Protein AF-A0A1B9GIN7-F1 (afdb_monomer)

Sequence (255 aa):
MEFCGARDEEAGLLANLDDEISASEPLEVDDDLITNAGSFPQPSELVPIIAGFVRVTRIFKILSRTIQLLRRVKTTAAATSVRTVEPRSLALDLDPTSFSSYVSTTLGQLDTELVGLPSPLRVMNTEVDEDTSQPVQHAFETCKANILVTQALARYELYQFASTTGNDDYILDDLTQSVLSRLDMTSGDYLTANGSSMRHKVVFIAAFLLGRESGTDPDVVCREALSIVSSQDVHPTPTSFAKRGLADMRDIELG

Secondary structure (DSSP, 8-state):
-----SHHHHHHHHHTT--S--PPPPPS--GGGEETTEEPPPPTT---THHHHHHHHHHHHHHHHHHHHHHHHHHHHHHHHTS-S-TTS-S-SS-HHHHHHHHHHHHHHHHHHHHT--GGG-SS-----TT---HHHHHHHHHHHHHHHHHHHHHHHHHHHHHHTT-TT-PPPHHHHTHHHHHHTS-HHHHHHTHHHHHHHHHHHHHHHHHHHHTS-HHHHHHHHHHHHHHH--PPPS-STTSSSSSS-S-----

Solvent-accessible surface area (backbone atoms only — not comparable to full-atom values): 15609 Å² total; per-residue (Å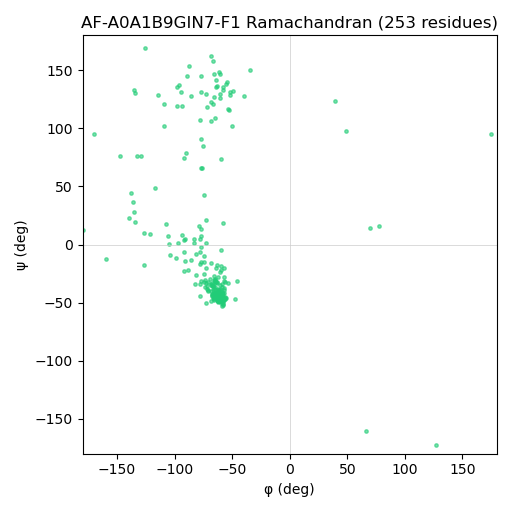²): 137,82,92,85,67,68,69,68,57,52,55,45,66,66,55,68,62,67,84,50,85,83,67,76,77,77,72,68,45,46,71,92,44,52,50,101,91,47,73,52,85,59,56,94,92,58,82,38,74,54,43,42,54,51,52,37,52,53,44,48,50,55,30,49,54,41,48,52,50,38,50,50,54,55,49,54,51,58,66,45,69,80,46,100,61,72,88,82,79,64,66,62,95,60,54,72,66,56,54,55,48,49,53,53,50,54,49,52,51,58,50,48,61,59,73,67,42,55,80,82,49,46,81,88,76,69,81,76,67,90,81,69,86,45,72,68,59,50,52,34,53,34,32,28,53,49,38,53,53,48,49,33,50,31,52,51,45,45,42,52,38,32,49,76,72,70,42,72,84,67,74,86,50,70,68,53,74,42,42,64,68,57,48,70,74,44,60,66,68,42,52,56,74,54,42,70,65,45,53,55,54,52,49,41,52,52,23,34,53,51,10,60,76,70,74,43,63,31,73,57,38,28,52,52,53,50,50,56,55,59,64,66,70,64,71,79,74,97,75,70,85,88,78,77,83,85,85,84,85,87,86,81,78,92,132

Structure (mmCIF, N/CA/C/O backbone):
data_AF-A0A1B9GIN7-F1
#
_entry.id   AF-A0A1B9GIN7-F1
#
loop_
_atom_site.group_PDB
_atom_site.id
_atom_site.type_symbol
_atom_site.label_atom_id
_atom_site.label_alt_id
_atom_site.label_comp_id
_atom_site.label_asym_id
_atom_site.label_entity_id
_atom_site.label_seq_id
_atom_site.pdbx_PDB_ins_code
_atom_site.Cartn_x
_atom_site.Cartn_y
_atom_site.Cartn_z
_atom_site.occupancy
_atom_site.B_iso_or_equiv
_atom_site.auth_seq_id
_atom_site.auth_comp_id
_atom_site.auth_asym_id
_atom_site.auth_atom_id
_atom_site.pdbx_PDB_model_num
ATOM 1 N N . MET A 1 1 ? -46.895 13.257 0.863 1.00 38.03 1 MET A N 1
ATOM 2 C CA . MET A 1 1 ? -45.640 14.006 1.072 1.00 38.03 1 MET A CA 1
ATOM 3 C C . MET A 1 1 ? -44.565 12.969 1.290 1.00 38.03 1 MET A C 1
ATOM 5 O O . MET A 1 1 ? -44.538 12.347 2.342 1.00 38.03 1 MET A O 1
ATOM 9 N N . GLU A 1 2 ? -43.819 12.684 0.228 1.00 34.50 2 GLU A N 1
ATOM 10 C CA . GLU A 1 2 ? -42.747 11.691 0.197 1.00 34.50 2 GLU A CA 1
ATOM 11 C C . GLU A 1 2 ? -41.493 12.256 0.872 1.00 34.50 2 GLU A C 1
ATOM 13 O O . GLU A 1 2 ? -41.068 13.371 0.575 1.00 34.50 2 GLU A O 1
ATOM 18 N N . PHE A 1 3 ? -40.911 11.478 1.784 1.00 39.50 3 PHE A N 1
ATOM 19 C CA . PHE A 1 3 ? -39.572 11.701 2.323 1.00 39.50 3 PHE A CA 1
ATOM 20 C C . PHE A 1 3 ? -38.552 11.238 1.273 1.00 39.50 3 PHE A C 1
ATOM 22 O O . PHE A 1 3 ? -38.181 10.070 1.229 1.00 39.50 3 PHE A O 1
ATOM 29 N N . CYS A 1 4 ? -38.134 12.154 0.401 1.00 38.16 4 CYS A N 1
ATOM 30 C CA . CYS A 1 4 ? -37.150 11.926 -0.662 1.00 38.16 4 CYS A CA 1
ATOM 31 C C . CYS A 1 4 ? -35.897 12.797 -0.439 1.00 38.16 4 CYS A C 1
ATOM 33 O O . CYS A 1 4 ? -35.495 13.531 -1.331 1.00 38.16 4 CYS A O 1
ATOM 35 N N . GLY A 1 5 ? -35.345 12.797 0.783 1.00 36.53 5 GLY A N 1
ATOM 36 C CA . GLY A 1 5 ? -34.255 13.715 1.165 1.00 36.53 5 GLY A CA 1
ATOM 37 C C . GLY A 1 5 ? -32.990 13.081 1.754 1.00 36.53 5 GLY A C 1
ATOM 38 O O . GLY A 1 5 ? -31.960 13.734 1.755 1.00 36.53 5 GLY A O 1
ATOM 39 N N . ALA A 1 6 ? -33.030 11.831 2.235 1.00 41.59 6 ALA A N 1
ATOM 40 C CA . ALA A 1 6 ? -31.889 11.238 2.951 1.00 41.59 6 ALA A CA 1
ATOM 41 C C . ALA A 1 6 ? -30.902 10.464 2.051 1.00 41.59 6 ALA A C 1
ATOM 43 O O . ALA A 1 6 ? -29.736 10.324 2.395 1.00 41.59 6 ALA A O 1
ATOM 44 N N . ARG A 1 7 ? -31.338 9.996 0.872 1.00 40.22 7 ARG A N 1
ATOM 45 C CA . ARG A 1 7 ? -30.482 9.218 -0.048 1.00 40.22 7 ARG A CA 1
ATOM 46 C C . ARG A 1 7 ? -29.447 10.060 -0.801 1.00 40.22 7 ARG A C 1
ATOM 48 O O . ARG A 1 7 ? -28.410 9.533 -1.192 1.00 40.22 7 ARG A O 1
ATOM 55 N N . ASP A 1 8 ? -29.708 11.353 -0.981 1.00 39.47 8 ASP A N 1
ATOM 56 C CA . ASP A 1 8 ? -28.820 12.232 -1.750 1.00 39.47 8 ASP A CA 1
ATOM 57 C C . ASP A 1 8 ? -27.615 12.725 -0.922 1.00 39.47 8 ASP A C 1
ATOM 59 O O . ASP A 1 8 ? -26.546 12.968 -1.481 1.00 39.47 8 ASP A O 1
ATOM 63 N N . GLU A 1 9 ? -27.728 12.799 0.412 1.00 45.62 9 GLU A N 1
ATOM 64 C CA . GLU A 1 9 ? -26.585 13.109 1.292 1.00 45.62 9 GLU A CA 1
ATOM 65 C C . GLU A 1 9 ? -25.645 11.902 1.488 1.00 45.62 9 GLU A C 1
ATOM 67 O O . GLU A 1 9 ? -24.428 12.075 1.590 1.00 45.62 9 GLU A O 1
ATOM 72 N N . GLU A 1 10 ? -26.186 10.679 1.464 1.00 47.66 10 GLU A N 1
ATOM 73 C CA . GLU A 1 10 ? -25.452 9.414 1.625 1.00 47.66 10 GLU A CA 1
ATOM 74 C C . GLU A 1 10 ? -24.490 9.149 0.452 1.00 47.66 10 GLU A C 1
ATOM 76 O O . GLU A 1 10 ? -23.303 8.870 0.653 1.00 47.66 10 GLU A O 1
ATOM 81 N N . ALA A 1 11 ? -24.966 9.348 -0.783 1.00 46.91 11 ALA A N 1
ATOM 82 C CA . ALA A 1 11 ? -24.125 9.321 -1.979 1.00 46.91 11 ALA A CA 1
ATOM 83 C C . ALA A 1 11 ? -23.077 10.447 -1.960 1.00 46.91 11 ALA A C 1
ATOM 85 O O . ALA A 1 11 ? -21.950 10.245 -2.406 1.00 46.91 11 ALA A O 1
ATOM 86 N N . GLY A 1 12 ? -23.408 11.607 -1.384 1.00 46.62 12 GLY A N 1
ATOM 87 C CA . GLY A 1 12 ? -22.501 12.748 -1.253 1.00 46.62 12 GLY A CA 1
ATOM 88 C C . GLY A 1 12 ? -21.285 12.484 -0.357 1.00 46.62 12 GLY A C 1
ATOM 89 O O . GLY A 1 12 ? -20.206 13.017 -0.611 1.00 46.62 12 GLY A O 1
ATOM 90 N N . LEU A 1 13 ? -21.403 11.647 0.677 1.00 51.31 13 LEU A N 1
ATOM 91 C CA . LEU A 1 13 ? -20.314 11.388 1.633 1.00 51.31 13 LEU A CA 1
ATOM 92 C C . LEU A 1 13 ? -19.190 10.517 1.052 1.00 51.31 13 LEU A C 1
ATOM 94 O O . LEU A 1 13 ? -18.014 10.773 1.339 1.00 51.31 13 LEU A O 1
ATOM 98 N N . LEU A 1 14 ? -19.548 9.538 0.213 1.00 52.44 14 LEU A N 1
ATOM 99 C CA . LEU A 1 14 ? -18.605 8.740 -0.578 1.00 52.44 14 LEU A CA 1
ATOM 100 C C . LEU A 1 14 ? -18.186 9.457 -1.874 1.00 52.44 14 LEU A C 1
ATOM 102 O O . LEU A 1 14 ? -17.024 9.353 -2.254 1.00 52.44 14 LEU A O 1
ATOM 106 N N . ALA A 1 15 ? -19.072 10.239 -2.505 1.00 49.66 15 ALA A N 1
ATOM 107 C CA . ALA A 1 15 ? -18.751 11.009 -3.714 1.00 49.66 15 ALA A CA 1
ATOM 108 C C . ALA A 1 15 ? -17.773 12.170 -3.454 1.00 49.66 15 ALA A C 1
ATOM 110 O O . ALA A 1 15 ? -16.953 12.486 -4.307 1.00 49.66 15 ALA A O 1
ATOM 111 N N . ASN A 1 16 ? -17.774 12.766 -2.256 1.00 47.66 16 ASN A N 1
ATOM 112 C CA . ASN A 1 16 ? -16.826 13.824 -1.867 1.00 47.66 16 ASN A CA 1
ATOM 113 C C . ASN A 1 16 ? -15.410 13.306 -1.513 1.00 47.66 16 ASN A C 1
ATOM 115 O O . ASN A 1 16 ? -14.627 14.022 -0.883 1.00 47.66 16 ASN A O 1
ATOM 119 N N . LEU A 1 17 ? -15.077 12.051 -1.831 1.00 54.47 17 LEU A N 1
ATOM 120 C CA . LEU A 1 17 ? -13.692 11.556 -1.834 1.00 54.47 17 LEU A CA 1
ATOM 121 C C . LEU A 1 17 ? -13.023 11.718 -3.207 1.00 54.47 17 LEU A C 1
ATOM 123 O O . LEU A 1 17 ? -11.801 11.621 -3.282 1.00 54.47 17 LEU A O 1
ATOM 127 N N . ASP A 1 18 ? -13.802 11.985 -4.262 1.00 49.19 18 ASP A N 1
ATOM 128 C CA . ASP A 1 18 ? -13.314 12.095 -5.643 1.00 49.19 18 ASP A CA 1
ATOM 129 C C . ASP A 1 18 ? -12.741 13.479 -6.001 1.00 49.19 18 ASP A C 1
ATOM 131 O O . ASP A 1 18 ? -12.211 13.645 -7.095 1.00 49.19 18 ASP A O 1
ATOM 135 N N . ASP A 1 19 ? -12.699 14.437 -5.063 1.00 49.69 19 ASP A N 1
ATOM 136 C CA . ASP A 1 19 ? -11.865 15.657 -5.175 1.00 49.69 19 ASP A CA 1
ATOM 137 C C . ASP A 1 19 ? -10.355 15.355 -4.982 1.00 49.69 19 ASP A C 1
ATOM 139 O O . ASP A 1 19 ? -9.533 16.212 -4.640 1.00 49.69 19 ASP A O 1
ATOM 143 N N . GLU A 1 20 ? -9.976 14.093 -5.185 1.00 56.00 20 GLU A N 1
ATOM 144 C CA . GLU A 1 20 ? -8.612 13.601 -5.194 1.00 56.00 20 GLU A CA 1
ATOM 145 C C . GLU A 1 20 ? -7.855 14.240 -6.365 1.00 56.00 20 GLU A C 1
ATOM 147 O O . GLU A 1 20 ? -8.392 14.432 -7.455 1.00 56.00 20 GLU A O 1
ATOM 152 N N . ILE A 1 21 ? -6.585 14.584 -6.144 1.00 51.62 21 ILE A N 1
ATOM 153 C CA . ILE A 1 21 ? -5.685 15.115 -7.171 1.00 51.62 21 ILE A CA 1
ATOM 154 C C . ILE A 1 21 ? -5.748 14.179 -8.388 1.00 51.62 21 ILE A C 1
ATOM 156 O O . ILE A 1 21 ? -5.139 13.110 -8.389 1.00 51.62 21 ILE A O 1
ATOM 160 N N . SER A 1 22 ? -6.486 14.589 -9.426 1.00 58.19 22 SER A N 1
ATOM 161 C CA . SER A 1 22 ? -6.689 13.856 -10.683 1.00 58.19 22 SER A CA 1
ATOM 162 C C . SER A 1 22 ? -5.434 13.919 -11.564 1.00 58.19 22 SER A C 1
ATOM 164 O O . SER A 1 22 ? -5.497 14.157 -12.773 1.00 58.19 22 SER A O 1
ATOM 166 N N . ALA A 1 23 ? -4.261 13.747 -10.957 1.00 67.25 23 ALA A N 1
ATOM 167 C CA . ALA A 1 23 ? -3.045 13.515 -11.702 1.00 67.25 23 ALA A CA 1
ATOM 168 C C . ALA A 1 23 ? -3.163 12.134 -12.348 1.00 67.25 23 ALA A C 1
ATOM 170 O O . ALA A 1 23 ? -3.366 11.122 -11.667 1.00 67.25 23 ALA A O 1
ATOM 171 N N . SER A 1 24 ? -3.048 12.107 -13.675 1.00 78.88 24 SER A N 1
ATOM 172 C CA . SER A 1 24 ? -2.886 10.861 -14.409 1.00 78.88 24 SER A CA 1
ATOM 173 C C . SER A 1 24 ? -1.696 10.099 -13.839 1.00 78.88 24 SER A C 1
ATOM 175 O O . SER A 1 24 ? -0.663 10.692 -13.518 1.00 78.88 24 SER A O 1
ATOM 177 N N . GLU A 1 25 ? -1.839 8.786 -13.724 1.00 83.94 25 GLU A N 1
ATOM 178 C CA . GLU A 1 25 ? -0.723 7.934 -13.329 1.00 83.94 25 GLU A CA 1
ATOM 179 C C . GLU A 1 25 ? 0.412 8.053 -14.349 1.00 83.94 25 GLU A C 1
ATOM 181 O O . GLU A 1 25 ? 0.144 8.271 -15.537 1.00 83.94 25 GLU A O 1
ATOM 186 N N . PRO A 1 26 ? 1.677 7.949 -13.905 1.00 84.69 26 PRO A N 1
ATOM 187 C CA . PRO A 1 26 ? 2.784 7.958 -14.839 1.00 84.69 26 PRO A CA 1
ATOM 188 C C . PRO A 1 26 ? 2.663 6.763 -15.786 1.00 84.69 26 PRO A C 1
ATOM 190 O O . PRO A 1 26 ? 2.140 5.706 -15.426 1.00 84.69 26 PRO A O 1
ATOM 193 N N . LEU A 1 27 ? 3.140 6.952 -17.015 1.00 86.69 27 LEU A N 1
ATOM 194 C CA . LEU A 1 27 ? 3.181 5.878 -17.996 1.00 86.69 27 LEU A CA 1
ATOM 195 C C . LEU A 1 27 ? 4.120 4.774 -17.500 1.00 86.69 27 LEU A C 1
ATOM 197 O O . LEU A 1 27 ? 5.217 5.056 -17.023 1.00 86.69 27 LEU A O 1
ATOM 201 N N . GLU A 1 28 ? 3.694 3.519 -17.643 1.00 89.75 28 GLU A N 1
ATOM 202 C CA . GLU A 1 28 ? 4.537 2.346 -17.394 1.00 89.75 28 GLU A CA 1
ATOM 203 C C . GLU A 1 28 ? 5.514 2.157 -18.570 1.00 89.75 28 GLU A C 1
ATOM 205 O O . GLU A 1 28 ? 5.390 1.218 -19.352 1.00 89.75 28 GLU A O 1
ATOM 210 N N . VAL A 1 29 ? 6.434 3.110 -18.741 1.00 87.75 29 VAL A N 1
ATOM 211 C CA . VAL A 1 29 ? 7.445 3.151 -19.806 1.00 87.75 29 VAL A CA 1
ATOM 212 C C . VAL A 1 29 ? 8.785 3.539 -19.184 1.00 87.75 29 VAL A C 1
ATOM 214 O O . VAL A 1 29 ? 8.834 4.480 -18.393 1.00 87.75 29 VAL A O 1
ATOM 217 N N . ASP A 1 30 ? 9.851 2.815 -19.522 1.00 86.19 30 ASP A N 1
ATOM 218 C CA . ASP A 1 30 ? 11.207 3.131 -19.061 1.00 86.19 30 ASP A CA 1
ATOM 219 C C . ASP A 1 30 ? 11.708 4.462 -19.640 1.00 86.19 30 ASP A C 1
ATOM 221 O O . ASP A 1 30 ? 11.415 4.807 -20.787 1.00 86.19 30 ASP A O 1
ATOM 225 N N . ASP A 1 31 ? 12.522 5.185 -18.866 1.00 86.38 31 ASP A N 1
ATOM 226 C CA . ASP A 1 31 ? 13.034 6.511 -19.241 1.00 86.38 31 ASP A CA 1
ATOM 227 C C . ASP A 1 31 ? 13.808 6.498 -20.571 1.00 86.38 31 ASP A C 1
ATOM 229 O O . ASP A 1 31 ? 13.731 7.456 -21.339 1.00 86.38 31 ASP A O 1
ATOM 233 N N . ASP A 1 32 ? 14.481 5.391 -20.901 1.00 86.44 32 ASP A N 1
ATOM 234 C CA . ASP A 1 32 ? 15.215 5.215 -22.164 1.00 86.44 32 ASP A CA 1
ATOM 235 C C . ASP A 1 32 ? 14.303 5.231 -23.407 1.00 86.44 32 ASP A C 1
ATOM 237 O O . ASP A 1 32 ? 14.758 5.470 -24.528 1.00 86.44 32 ASP A O 1
ATOM 241 N N . LEU A 1 33 ? 13.003 4.987 -23.223 1.00 87.31 33 LEU A N 1
ATOM 242 C CA . LEU A 1 33 ? 11.979 5.040 -24.269 1.00 87.31 33 LEU A CA 1
ATOM 243 C C . LEU A 1 33 ? 11.229 6.379 -24.284 1.00 87.31 33 LEU A C 1
ATOM 245 O O . LEU A 1 33 ? 10.335 6.581 -25.114 1.00 87.31 33 LEU A O 1
ATOM 249 N N . ILE A 1 34 ? 11.594 7.305 -23.396 1.00 89.62 34 ILE A N 1
ATOM 250 C CA . ILE A 1 34 ? 11.064 8.663 -23.340 1.00 89.62 34 ILE A CA 1
ATOM 251 C C . ILE A 1 34 ? 12.046 9.591 -24.054 1.00 89.62 34 ILE A C 1
ATOM 253 O O . ILE A 1 34 ? 13.201 9.753 -23.673 1.00 89.62 34 ILE A O 1
ATOM 257 N N . THR A 1 35 ? 11.575 10.239 -25.116 1.00 89.00 35 THR A N 1
ATOM 258 C CA . THR A 1 35 ? 12.391 11.147 -25.930 1.00 89.00 35 THR A CA 1
ATOM 259 C C . THR A 1 35 ? 11.740 12.521 -26.045 1.00 89.00 35 THR A C 1
ATOM 261 O O . THR A 1 35 ? 10.556 12.697 -25.761 1.00 89.00 35 THR A O 1
ATOM 264 N N . ASN A 1 36 ? 12.483 13.501 -26.567 1.00 89.31 36 ASN A N 1
ATOM 265 C CA . ASN A 1 36 ? 11.940 14.832 -26.871 1.00 89.31 36 ASN A CA 1
ATOM 266 C C . ASN A 1 36 ? 10.775 14.805 -27.884 1.00 89.31 36 ASN A C 1
ATOM 268 O O . ASN A 1 36 ? 10.039 15.782 -27.988 1.00 89.31 36 ASN A O 1
ATOM 272 N N . ALA A 1 37 ? 10.619 13.716 -28.647 1.00 88.62 37 ALA A N 1
ATOM 273 C CA . ALA A 1 37 ? 9.537 13.534 -29.613 1.00 88.62 37 ALA A CA 1
ATOM 274 C C . ALA A 1 37 ? 8.297 12.833 -29.021 1.00 88.62 37 ALA A C 1
ATOM 276 O O . ALA A 1 37 ? 7.280 12.730 -29.705 1.00 88.62 37 ALA A O 1
ATOM 277 N N . GLY A 1 38 ? 8.369 12.359 -27.773 1.00 88.19 38 GLY A N 1
ATOM 278 C CA . GLY A 1 38 ? 7.320 11.591 -27.101 1.00 88.19 38 GLY A CA 1
ATOM 279 C C . GLY A 1 38 ? 7.834 10.269 -26.524 1.00 88.19 38 GLY A C 1
ATOM 280 O O . GLY A 1 38 ? 9.040 10.007 -26.513 1.00 88.19 38 GLY A O 1
ATOM 281 N N . SER A 1 39 ? 6.905 9.441 -26.042 1.00 89.19 39 SER A N 1
ATOM 282 C CA . SER A 1 39 ? 7.186 8.101 -25.523 1.00 89.19 39 SER A CA 1
ATOM 283 C C . SER A 1 39 ? 6.950 7.023 -26.580 1.00 89.19 39 SER A C 1
ATOM 285 O O . SER A 1 39 ? 5.954 7.038 -27.309 1.00 89.19 39 SER A O 1
ATOM 287 N N . PHE A 1 40 ? 7.870 6.065 -26.649 1.00 90.19 40 PHE A N 1
ATOM 288 C CA . PHE A 1 40 ? 7.693 4.833 -27.411 1.00 90.19 40 PHE A CA 1
ATOM 289 C C . PHE A 1 40 ? 6.997 3.768 -26.548 1.00 90.19 40 PHE A C 1
ATOM 291 O O . PHE A 1 40 ? 7.086 3.820 -25.320 1.00 90.19 40 PHE A O 1
ATOM 298 N N . PRO A 1 41 ? 6.277 2.806 -27.154 1.00 88.25 41 PRO A N 1
ATOM 299 C CA . PRO A 1 41 ? 5.647 1.737 -26.392 1.00 88.25 41 PRO A CA 1
ATOM 300 C C . PRO A 1 41 ? 6.702 0.864 -25.704 1.00 88.25 41 PRO A C 1
ATOM 302 O O . PRO A 1 41 ? 7.685 0.463 -26.331 1.00 88.25 41 PRO A O 1
ATOM 305 N N . GLN A 1 42 ? 6.460 0.530 -24.435 1.00 90.81 42 GLN A N 1
ATOM 306 C CA . GLN A 1 42 ? 7.263 -0.448 -23.705 1.00 90.81 42 GLN A CA 1
ATOM 307 C C . GLN A 1 42 ? 7.181 -1.816 -24.414 1.00 90.81 42 GLN A C 1
ATOM 309 O O . GLN A 1 42 ? 6.073 -2.283 -24.704 1.00 90.81 42 GLN A O 1
ATOM 314 N N . PRO A 1 43 ? 8.313 -2.486 -24.699 1.00 90.44 43 PRO A N 1
ATOM 315 C CA . PRO A 1 43 ? 8.309 -3.847 -25.224 1.00 90.44 43 PRO A CA 1
ATOM 316 C C . PRO A 1 43 ? 7.570 -4.803 -24.283 1.00 90.44 43 PRO A C 1
ATOM 318 O O . PRO A 1 43 ? 7.818 -4.803 -23.082 1.00 90.44 43 PRO A O 1
ATOM 321 N N . SER A 1 44 ? 6.710 -5.672 -24.820 1.00 86.44 44 SER A N 1
ATOM 322 C CA . SER A 1 44 ? 5.889 -6.594 -24.015 1.00 86.44 44 SER A CA 1
ATOM 323 C C . SER A 1 44 ? 6.692 -7.612 -23.198 1.00 86.44 44 SER A C 1
ATOM 325 O O . SER A 1 44 ? 6.156 -8.230 -22.283 1.00 86.44 44 SER A O 1
ATOM 327 N N . GLU A 1 45 ? 7.961 -7.816 -23.550 1.00 87.06 45 GLU A N 1
ATOM 328 C CA . GLU A 1 45 ? 8.879 -8.732 -22.868 1.00 87.06 45 GLU A CA 1
ATOM 329 C C . GLU A 1 45 ? 9.576 -8.086 -21.661 1.00 87.06 45 GLU A C 1
ATOM 331 O O . GLU A 1 45 ? 10.164 -8.794 -20.845 1.00 87.06 45 GLU A O 1
ATOM 336 N N . LEU A 1 46 ? 9.506 -6.756 -21.529 1.00 87.31 46 LEU A N 1
ATOM 337 C CA . LEU A 1 46 ? 10.219 -6.000 -20.505 1.00 87.31 46 LEU A CA 1
ATOM 338 C C . LEU A 1 46 ? 9.247 -5.342 -19.536 1.00 87.31 46 LEU A C 1
ATOM 340 O O . LEU A 1 46 ? 8.336 -4.614 -19.924 1.00 87.31 46 LEU A O 1
ATOM 344 N N . VAL A 1 47 ? 9.490 -5.566 -18.250 1.00 90.12 47 VAL A N 1
ATOM 345 C CA . VAL A 1 47 ? 8.748 -4.913 -17.174 1.00 90.12 47 VAL A CA 1
ATOM 346 C C . VAL A 1 47 ? 9.525 -3.668 -16.772 1.00 90.12 47 VAL A C 1
ATOM 348 O O . VAL A 1 47 ? 10.663 -3.814 -16.328 1.00 90.12 47 VAL A O 1
ATOM 351 N N . PRO A 1 48 ? 8.945 -2.469 -16.898 1.00 91.25 48 PRO A N 1
ATOM 352 C CA . PRO A 1 48 ? 9.649 -1.256 -16.537 1.00 91.25 48 PRO A CA 1
ATOM 353 C C . PRO A 1 48 ? 9.669 -1.100 -15.014 1.00 91.25 48 PRO A C 1
ATOM 355 O O . PRO A 1 48 ? 8.695 -1.438 -14.330 1.00 91.25 48 PRO A O 1
ATOM 358 N N . ILE A 1 49 ? 10.753 -0.564 -14.451 1.00 87.31 49 ILE A N 1
ATOM 359 C CA . ILE A 1 49 ? 10.887 -0.406 -12.984 1.00 87.31 49 ILE A CA 1
ATOM 360 C C . ILE A 1 49 ? 9.774 0.504 -12.437 1.00 87.31 49 ILE A C 1
ATOM 362 O O . ILE A 1 49 ? 9.230 0.254 -11.356 1.00 87.31 49 ILE A O 1
ATOM 366 N N . ILE A 1 50 ? 9.364 1.512 -13.217 1.00 90.12 50 ILE A N 1
ATOM 367 C CA . ILE A 1 50 ? 8.276 2.434 -12.862 1.00 90.12 50 ILE A CA 1
ATOM 368 C C . ILE A 1 50 ? 6.936 1.710 -12.637 1.00 90.12 50 ILE A C 1
ATOM 370 O O . ILE A 1 50 ? 6.099 2.216 -11.891 1.00 90.12 50 ILE A O 1
ATOM 374 N N . ALA A 1 51 ? 6.740 0.498 -13.176 1.00 91.31 51 ALA A N 1
ATOM 375 C CA . ALA A 1 51 ? 5.552 -0.307 -12.885 1.00 91.31 51 ALA A CA 1
ATOM 376 C C . ALA A 1 51 ? 5.416 -0.591 -11.381 1.00 91.31 51 ALA A C 1
ATOM 378 O O . ALA A 1 51 ? 4.311 -0.559 -10.838 1.00 91.31 51 ALA A O 1
ATOM 379 N N . GLY A 1 52 ? 6.534 -0.796 -10.674 1.00 91.00 52 GLY A N 1
ATOM 380 C CA . GLY A 1 52 ? 6.533 -0.963 -9.221 1.00 91.00 52 GLY A CA 1
ATOM 381 C C . GLY A 1 52 ? 6.036 0.290 -8.503 1.00 91.00 52 GLY A C 1
ATOM 382 O O . GLY A 1 52 ? 5.196 0.199 -7.609 1.00 91.00 52 GLY A O 1
ATOM 383 N N . PHE A 1 53 ? 6.489 1.466 -8.941 1.00 89.62 53 PHE A N 1
ATOM 384 C CA . PHE A 1 53 ? 6.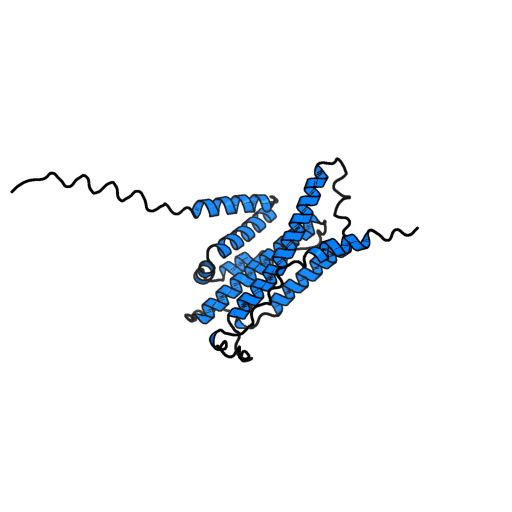024 2.747 -8.412 1.00 89.62 53 PHE A CA 1
ATOM 385 C C . PHE A 1 53 ? 4.527 2.960 -8.663 1.00 89.62 53 PHE A C 1
ATOM 387 O O . PHE A 1 53 ? 3.797 3.253 -7.718 1.00 89.62 53 PHE A O 1
ATOM 394 N N . VAL A 1 54 ? 4.051 2.735 -9.895 1.00 91.19 54 VAL A N 1
ATOM 395 C CA . VAL A 1 54 ? 2.628 2.868 -10.261 1.00 91.19 54 VAL A CA 1
ATOM 396 C C . VAL A 1 54 ? 1.747 1.997 -9.368 1.00 91.19 54 VAL A C 1
ATOM 398 O O . VAL A 1 54 ? 0.753 2.481 -8.823 1.00 91.19 54 VAL A O 1
ATOM 401 N N . ARG A 1 55 ? 2.132 0.732 -9.149 1.00 92.75 55 ARG A N 1
ATOM 402 C CA . ARG A 1 55 ? 1.396 -0.183 -8.258 1.00 92.75 55 ARG A CA 1
ATOM 403 C C . ARG A 1 55 ? 1.352 0.350 -6.827 1.00 92.75 55 ARG A C 1
ATOM 405 O O . ARG A 1 55 ? 0.275 0.438 -6.243 1.00 92.75 55 ARG A O 1
ATOM 412 N N . VAL A 1 56 ? 2.484 0.789 -6.271 1.00 91.00 56 VAL A N 1
ATOM 413 C CA . VAL A 1 56 ? 2.519 1.395 -4.925 1.00 91.00 56 VAL A CA 1
ATOM 414 C C . VAL A 1 56 ? 1.624 2.632 -4.847 1.00 91.00 56 VAL A C 1
ATOM 416 O O . VAL A 1 56 ? 0.897 2.785 -3.868 1.00 91.00 56 VAL A O 1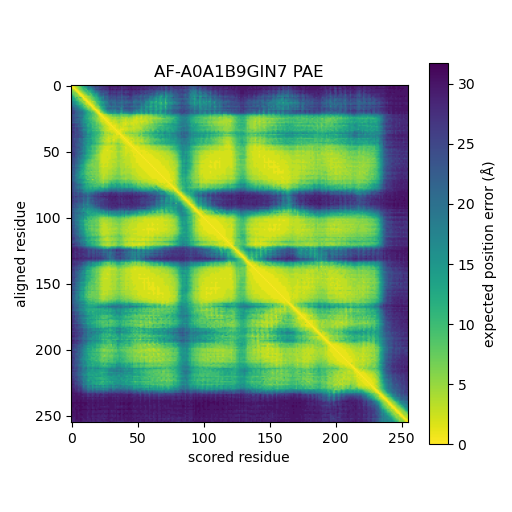
ATOM 419 N N . THR A 1 57 ? 1.624 3.495 -5.867 1.00 90.50 57 THR A N 1
ATOM 420 C CA . THR A 1 57 ? 0.761 4.684 -5.917 1.00 90.50 57 THR A CA 1
ATOM 421 C C . THR A 1 57 ? -0.721 4.315 -5.883 1.00 90.50 57 THR A C 1
ATOM 423 O O . THR A 1 57 ? -1.473 4.935 -5.132 1.00 90.50 57 THR A O 1
ATOM 426 N N . ARG A 1 58 ? -1.155 3.291 -6.628 1.00 92.00 58 ARG A N 1
ATOM 427 C CA . ARG A 1 58 ? -2.552 2.818 -6.602 1.00 92.00 58 ARG A CA 1
ATOM 428 C C . ARG A 1 58 ? -2.967 2.330 -5.225 1.00 92.00 58 ARG A C 1
ATOM 430 O O . ARG A 1 58 ? -3.991 2.759 -4.698 1.00 92.00 58 ARG A O 1
ATOM 437 N N . ILE A 1 59 ? -2.127 1.512 -4.601 1.00 92.88 59 ILE A N 1
ATOM 438 C CA . ILE A 1 59 ? -2.369 1.017 -3.241 1.00 92.88 59 ILE A CA 1
ATOM 439 C C . ILE A 1 59 ? -2.407 2.189 -2.252 1.00 92.88 59 ILE A C 1
ATOM 441 O O . ILE A 1 59 ? -3.239 2.218 -1.348 1.00 92.88 59 ILE A O 1
ATOM 445 N N . PHE A 1 60 ? -1.553 3.197 -2.441 1.00 90.44 60 PHE A N 1
ATOM 446 C CA . PHE A 1 60 ? -1.534 4.386 -1.596 1.00 90.44 60 PHE A CA 1
ATOM 447 C C . PHE A 1 60 ? -2.800 5.242 -1.733 1.00 90.44 60 PHE A C 1
ATOM 449 O O . PHE A 1 60 ? -3.264 5.787 -0.730 1.00 90.44 60 PHE A O 1
ATOM 456 N N . LYS A 1 61 ? -3.396 5.341 -2.929 1.00 89.56 61 LYS A N 1
ATOM 457 C CA . LYS A 1 61 ? -4.712 5.983 -3.121 1.00 89.56 61 LYS A CA 1
ATOM 458 C C . LYS A 1 61 ? -5.789 5.248 -2.320 1.00 89.56 61 LYS A C 1
ATOM 460 O O . LYS A 1 61 ? -6.522 5.869 -1.553 1.00 89.56 61 LYS A O 1
ATOM 465 N N . ILE A 1 62 ? -5.817 3.916 -2.409 1.00 91.56 62 ILE A N 1
ATOM 466 C CA . ILE A 1 62 ? -6.750 3.072 -1.645 1.00 91.56 62 ILE A CA 1
ATOM 467 C C . ILE A 1 62 ? -6.571 3.275 -0.129 1.00 91.56 62 ILE A C 1
ATOM 469 O O . ILE A 1 62 ? -7.538 3.527 0.597 1.00 91.56 62 ILE A O 1
ATOM 473 N N . LEU A 1 63 ? -5.325 3.228 0.349 1.00 91.69 63 LEU A N 1
ATOM 474 C CA . LEU A 1 63 ? -4.966 3.501 1.743 1.00 91.69 63 LEU A CA 1
ATOM 475 C C . LEU A 1 63 ? -5.432 4.897 2.180 1.00 91.69 63 LEU A C 1
ATOM 477 O O . LEU A 1 63 ? -6.049 5.042 3.231 1.00 91.69 63 LEU A O 1
ATOM 481 N N . SER A 1 64 ? -5.169 5.922 1.370 1.00 89.19 64 SER A N 1
ATOM 482 C CA . SER A 1 64 ? -5.504 7.314 1.686 1.00 89.19 64 SER A CA 1
ATOM 483 C C . SER A 1 64 ? -7.008 7.514 1.839 1.00 89.19 64 SER A C 1
ATOM 485 O O . SER A 1 64 ? -7.443 8.116 2.822 1.00 89.19 64 SER A O 1
ATOM 487 N N . ARG A 1 65 ? -7.807 6.963 0.919 1.00 88.12 65 ARG A N 1
ATOM 488 C CA . ARG A 1 65 ? -9.278 6.981 0.990 1.00 88.12 65 ARG A CA 1
ATOM 489 C C . ARG A 1 65 ? -9.780 6.288 2.258 1.00 88.12 65 ARG A C 1
ATOM 491 O O . ARG A 1 65 ? -10.601 6.846 2.984 1.00 88.12 65 ARG A O 1
ATOM 498 N N . THR A 1 66 ? -9.201 5.135 2.585 1.00 89.12 66 THR A N 1
ATOM 499 C CA . THR A 1 66 ? -9.549 4.364 3.788 1.00 89.12 66 THR A CA 1
ATOM 500 C C . THR A 1 66 ? -9.221 5.129 5.073 1.00 89.12 66 THR A C 1
ATOM 502 O O . THR A 1 66 ? -10.075 5.246 5.950 1.00 89.12 66 THR A O 1
ATOM 505 N N . ILE A 1 67 ? -8.038 5.747 5.165 1.00 88.31 67 ILE A N 1
ATOM 506 C CA . ILE A 1 67 ? -7.645 6.587 6.309 1.00 88.31 67 ILE A CA 1
ATOM 507 C C . ILE A 1 67 ? -8.576 7.794 6.452 1.00 88.31 67 ILE A C 1
ATOM 509 O O . ILE A 1 67 ? -8.971 8.147 7.564 1.00 88.31 67 ILE A O 1
ATOM 513 N N . GLN A 1 68 ? -8.917 8.465 5.349 1.00 85.75 68 GLN A N 1
ATOM 514 C CA . GLN A 1 68 ? -9.819 9.618 5.385 1.00 85.75 68 GLN A CA 1
ATOM 515 C C . GLN A 1 68 ? -11.196 9.224 5.920 1.00 85.75 68 GLN A C 1
ATOM 517 O O . GLN A 1 68 ? -11.728 9.909 6.796 1.00 85.75 68 GLN A O 1
ATOM 522 N N . LEU A 1 69 ? -11.740 8.102 5.449 1.00 84.00 69 LEU A N 1
ATOM 523 C CA . LEU A 1 69 ? -13.001 7.556 5.943 1.00 84.00 69 LEU A CA 1
ATOM 524 C C . LEU A 1 69 ? -12.918 7.180 7.420 1.00 84.00 69 LEU A C 1
ATOM 526 O O . LEU A 1 69 ? -13.749 7.637 8.203 1.00 84.00 69 LEU A O 1
ATOM 530 N N . LEU A 1 70 ? -11.884 6.444 7.831 1.00 85.19 70 LEU A N 1
ATOM 531 C CA . LEU A 1 70 ? -11.672 6.085 9.232 1.00 85.19 70 LEU A CA 1
ATOM 532 C C . LEU A 1 70 ? -11.613 7.321 10.135 1.00 85.19 70 LEU A C 1
ATOM 534 O O . LEU A 1 70 ? -12.266 7.364 11.177 1.00 85.19 70 LEU A O 1
ATOM 538 N N . ARG A 1 71 ? -10.877 8.361 9.728 1.00 84.31 71 ARG A N 1
ATOM 539 C CA . ARG A 1 71 ? -10.789 9.623 10.478 1.00 84.31 71 ARG A CA 1
ATOM 540 C C . ARG A 1 71 ? -12.137 10.323 10.583 1.00 84.31 71 ARG A C 1
ATOM 542 O O . ARG A 1 71 ? -12.455 10.830 11.658 1.00 84.31 71 ARG A O 1
ATOM 549 N N . ARG A 1 72 ? -12.931 10.351 9.508 1.00 81.38 72 ARG A N 1
ATOM 550 C CA . ARG A 1 72 ? -14.292 10.914 9.532 1.00 81.38 72 ARG A CA 1
ATOM 551 C C . ARG A 1 72 ? -15.167 10.153 10.528 1.00 81.38 72 ARG A C 1
ATOM 553 O O . ARG A 1 72 ? -15.753 10.787 11.399 1.00 81.38 72 ARG A O 1
ATOM 560 N N . VAL A 1 73 ? -15.169 8.818 10.479 1.00 79.94 73 VAL A N 1
ATOM 561 C CA . VAL A 1 73 ? -15.920 7.970 11.424 1.00 79.94 73 VAL A CA 1
ATOM 562 C C . VAL A 1 73 ? -15.488 8.236 12.871 1.00 79.94 73 VAL A C 1
ATOM 564 O O . VAL A 1 73 ? -16.331 8.565 13.706 1.00 79.94 73 VAL A O 1
ATOM 567 N N . LYS A 1 74 ? -14.180 8.179 13.165 1.00 81.19 74 LYS A N 1
ATOM 568 C CA . LYS A 1 74 ? -13.634 8.432 14.514 1.00 81.19 74 LYS A CA 1
ATOM 569 C C . LYS A 1 74 ? -13.992 9.842 15.019 1.00 81.19 74 LYS A C 1
ATOM 571 O O . LYS A 1 74 ? -14.360 10.005 16.181 1.00 81.19 74 LYS A O 1
ATOM 576 N N . THR A 1 75 ? -13.939 10.860 14.155 1.00 78.88 75 THR A N 1
ATOM 577 C CA . THR A 1 75 ? -14.268 12.254 14.518 1.00 78.88 75 THR A CA 1
ATOM 578 C C . THR A 1 75 ? -15.754 12.425 14.830 1.00 78.88 75 THR A C 1
ATOM 580 O O . THR A 1 75 ? -16.102 13.044 15.837 1.00 78.88 75 THR A O 1
ATOM 583 N N . THR A 1 76 ? -16.636 11.850 14.010 1.00 69.75 76 THR A N 1
ATOM 584 C CA . THR A 1 76 ? -18.089 11.893 14.235 1.00 69.75 76 THR A CA 1
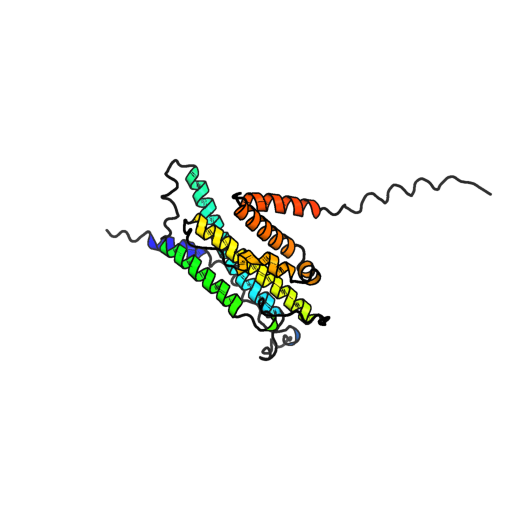ATOM 585 C C . THR A 1 76 ? -18.473 11.168 15.524 1.00 69.75 76 THR A C 1
ATOM 587 O O . THR A 1 76 ? -19.256 11.697 16.317 1.00 69.75 76 THR A O 1
ATOM 590 N N . ALA A 1 77 ? -17.872 10.004 15.792 1.00 68.50 77 ALA A N 1
ATOM 591 C CA . ALA A 1 77 ? -18.086 9.269 17.038 1.00 68.50 77 ALA A CA 1
ATOM 592 C C . ALA A 1 77 ? -17.661 10.094 18.269 1.00 68.50 77 ALA A C 1
ATOM 594 O O . ALA A 1 77 ? -18.412 10.205 19.242 1.00 68.50 77 ALA A O 1
ATOM 595 N N . ALA A 1 78 ? -16.498 10.752 18.208 1.00 68.81 78 ALA A N 1
ATOM 596 C CA . ALA A 1 78 ? -15.998 11.600 19.291 1.00 68.81 78 ALA A CA 1
ATOM 597 C C . ALA A 1 78 ? -16.875 12.843 19.539 1.00 68.81 78 ALA A C 1
ATOM 599 O O . ALA A 1 78 ? -17.154 13.178 20.690 1.00 68.81 78 ALA A O 1
ATOM 600 N N . ALA A 1 79 ? -17.353 13.505 18.479 1.00 66.00 79 ALA A N 1
ATOM 601 C CA . ALA A 1 79 ? -18.250 14.660 18.588 1.00 66.00 79 ALA A CA 1
ATOM 602 C C . ALA A 1 79 ? -19.616 14.292 19.196 1.00 66.00 79 ALA A C 1
ATOM 604 O O . ALA A 1 79 ? -20.238 15.102 19.887 1.00 66.00 79 ALA A O 1
ATOM 605 N N . THR A 1 80 ? -20.063 13.057 18.970 1.00 58.59 80 THR A N 1
ATOM 606 C CA . THR A 1 80 ? -21.346 12.543 19.462 1.00 58.59 80 THR A CA 1
ATOM 607 C C . THR A 1 80 ? -21.285 12.167 20.943 1.00 58.59 80 THR A C 1
ATOM 609 O O . THR A 1 80 ? -22.236 12.440 21.666 1.00 58.59 80 THR A O 1
ATOM 612 N N . SER A 1 81 ? -20.146 11.664 21.434 1.00 54.03 81 SER A N 1
ATOM 613 C CA . SER A 1 81 ? -19.917 11.307 22.850 1.00 54.03 81 SER A CA 1
ATOM 614 C C . SER A 1 81 ? -20.128 12.471 23.846 1.00 54.03 81 SER A C 1
ATOM 616 O O . SER A 1 81 ? -20.405 12.259 25.024 1.00 54.03 81 SER A O 1
ATOM 618 N N . VAL A 1 82 ? -20.080 13.726 23.380 1.00 53.69 82 VAL A N 1
ATOM 619 C CA . VAL A 1 82 ? -20.360 14.929 24.195 1.00 53.69 82 VAL A CA 1
ATOM 620 C C . VAL A 1 82 ? -21.867 15.148 24.429 1.00 53.69 82 VAL A C 1
ATOM 622 O O . VAL A 1 82 ? -22.262 15.897 25.324 1.00 53.69 82 VAL A O 1
ATOM 625 N N . ARG A 1 83 ? -22.740 14.483 23.663 1.00 49.34 83 ARG A N 1
ATOM 626 C CA . ARG A 1 83 ? -24.195 14.496 23.850 1.00 49.34 83 ARG A CA 1
ATOM 627 C C . ARG A 1 83 ? -24.621 13.125 24.368 1.00 49.34 83 ARG A C 1
ATOM 629 O O . ARG A 1 83 ? -24.400 12.122 23.713 1.00 49.34 83 ARG A O 1
ATOM 636 N N . THR A 1 84 ? -25.237 13.088 25.546 1.00 45.47 84 THR A N 1
ATOM 637 C CA . THR A 1 84 ? -25.775 11.898 26.233 1.00 45.47 84 THR A CA 1
ATOM 638 C C . THR A 1 84 ? -26.852 11.176 25.411 1.00 45.47 84 THR A C 1
ATOM 640 O O . THR A 1 84 ? -28.041 11.276 25.710 1.00 45.47 84 THR A O 1
ATOM 643 N N . VAL A 1 85 ? -26.448 10.474 24.357 1.00 47.75 85 VAL A N 1
ATOM 644 C CA . VAL A 1 85 ? -27.281 9.588 23.543 1.00 47.75 85 VAL A CA 1
ATOM 645 C C . VAL A 1 85 ? -26.493 8.294 23.326 1.00 47.75 85 VAL A C 1
ATOM 647 O O . VAL A 1 85 ? -25.310 8.327 23.004 1.00 47.75 85 VAL A O 1
ATOM 650 N N . GLU A 1 86 ? -27.154 7.166 23.585 1.00 43.62 86 GLU A N 1
ATOM 651 C CA . GLU A 1 86 ? -26.633 5.794 23.540 1.00 43.62 86 GLU A CA 1
ATOM 652 C C . GLU A 1 86 ? -25.668 5.516 22.357 1.00 43.62 86 GLU A C 1
ATOM 654 O O . GLU A 1 86 ? -26.041 5.719 21.197 1.00 43.62 86 GLU A O 1
ATOM 659 N N . PRO A 1 87 ? -24.458 4.973 22.612 1.00 45.03 87 PRO A N 1
ATOM 660 C CA . PRO A 1 87 ? -23.366 4.867 21.634 1.00 45.03 87 PRO A CA 1
ATOM 661 C C . PRO A 1 87 ? -23.573 3.814 20.531 1.00 45.03 87 PRO A C 1
ATOM 663 O O . PRO A 1 87 ? -22.703 3.640 19.685 1.00 45.03 87 PRO A O 1
ATOM 666 N N . ARG A 1 88 ? -24.708 3.104 20.509 1.00 44.94 88 ARG A N 1
ATOM 667 C CA . ARG A 1 88 ? -25.004 2.070 19.499 1.00 44.94 88 ARG A CA 1
ATOM 668 C C . ARG A 1 88 ? -25.892 2.526 18.342 1.00 44.94 88 ARG A C 1
ATOM 670 O O . ARG A 1 88 ? -26.010 1.788 17.376 1.00 44.94 88 ARG A O 1
ATOM 677 N N . SER A 1 89 ? -26.518 3.702 18.422 1.00 41.62 89 SER A N 1
ATOM 678 C CA . SER A 1 89 ? -27.522 4.135 17.426 1.00 41.62 89 SER A CA 1
ATOM 679 C C . SER A 1 89 ? -27.035 5.209 16.447 1.00 41.62 89 SER A C 1
ATOM 681 O O . SER A 1 89 ? -27.844 5.750 15.706 1.00 41.62 89 SER A O 1
ATOM 683 N N . LEU A 1 90 ? -25.743 5.553 16.462 1.00 47.84 90 LEU A N 1
ATOM 684 C CA . LEU A 1 90 ? -25.174 6.630 15.640 1.00 47.84 90 LEU A CA 1
ATOM 685 C C . LEU A 1 90 ? -23.836 6.225 14.999 1.00 47.84 90 LEU A C 1
ATOM 687 O O . LEU A 1 90 ? -22.946 7.057 14.809 1.00 47.84 90 LEU A O 1
ATOM 691 N N . ALA A 1 91 ? -23.708 4.952 14.599 1.00 46.62 91 ALA A N 1
ATOM 692 C CA . ALA A 1 91 ? -23.042 4.711 13.321 1.00 46.62 91 ALA A CA 1
ATOM 693 C C . ALA A 1 91 ? -23.730 5.658 12.330 1.00 46.62 91 ALA A C 1
ATOM 695 O O . ALA A 1 91 ? -24.948 5.803 12.407 1.00 46.62 91 ALA A O 1
ATOM 696 N N . LEU A 1 92 ? -22.956 6.398 11.536 1.00 49.69 92 LEU A N 1
ATOM 697 C CA . LEU A 1 92 ? -23.468 7.334 10.533 1.00 49.69 92 LEU A CA 1
ATOM 698 C C . LEU A 1 92 ? -24.770 6.802 9.903 1.00 49.69 92 LEU A C 1
ATOM 700 O O . LEU A 1 92 ? -24.876 5.594 9.721 1.00 49.69 92 LEU A O 1
ATOM 704 N N . ASP A 1 93 ? -25.688 7.667 9.466 1.00 48.97 93 ASP A N 1
ATOM 705 C CA . ASP A 1 93 ? -26.823 7.310 8.579 1.00 48.97 93 ASP A CA 1
ATOM 706 C C . ASP A 1 93 ? -26.368 6.676 7.228 1.00 48.97 93 ASP A C 1
ATOM 708 O O . ASP A 1 93 ? -27.092 6.660 6.242 1.00 48.97 93 ASP A O 1
ATOM 712 N N . LEU A 1 94 ? -25.130 6.184 7.162 1.00 53.31 94 LEU A N 1
ATOM 713 C CA . LEU A 1 94 ? -24.594 5.261 6.189 1.00 53.31 94 LEU A CA 1
ATOM 714 C C . LEU A 1 94 ? -25.204 3.883 6.450 1.00 53.31 94 LEU A C 1
ATOM 716 O O . LEU A 1 94 ? -25.004 3.272 7.505 1.00 53.31 94 LEU A O 1
ATOM 720 N N . ASP A 1 95 ? -25.931 3.384 5.460 1.00 59.97 95 ASP A N 1
ATOM 721 C CA . ASP A 1 95 ? -26.499 2.046 5.469 1.00 59.97 95 ASP A CA 1
ATOM 722 C C . ASP A 1 95 ? -25.397 1.006 5.794 1.00 59.97 95 ASP A C 1
ATOM 724 O O . ASP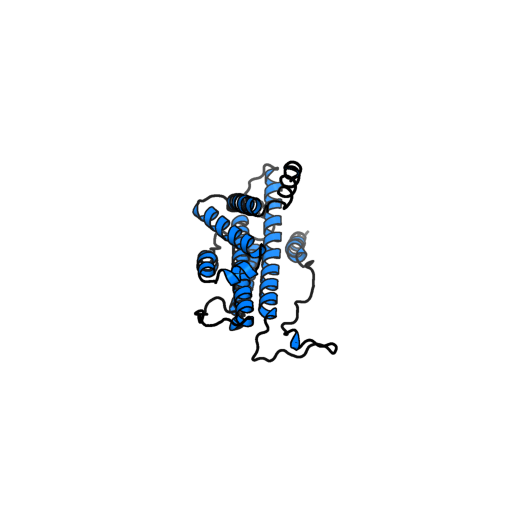 A 1 95 ? -24.351 1.011 5.136 1.00 59.97 95 ASP A O 1
ATOM 728 N N . PRO A 1 96 ? -25.580 0.089 6.767 1.00 61.38 96 PRO A N 1
ATOM 729 C CA . PRO A 1 96 ? -24.688 -1.053 6.997 1.00 61.38 96 PRO A CA 1
ATOM 730 C C . PRO A 1 96 ? -24.291 -1.805 5.719 1.00 61.38 96 PRO A C 1
ATOM 732 O O . PRO A 1 96 ? -23.171 -2.318 5.610 1.00 61.38 96 PRO A O 1
ATOM 735 N N . THR A 1 97 ? -25.179 -1.840 4.721 1.00 63.94 97 THR A N 1
ATOM 736 C CA . THR A 1 97 ? -24.875 -2.440 3.418 1.00 63.94 97 THR A CA 1
ATOM 737 C C . THR A 1 97 ? -23.823 -1.645 2.633 1.00 63.94 97 THR A C 1
ATOM 739 O O . THR A 1 97 ? -22.976 -2.253 1.974 1.00 63.94 97 THR A O 1
ATOM 742 N N . SER A 1 98 ? -23.787 -0.314 2.765 1.00 72.69 98 SER A N 1
ATOM 743 C CA . SER A 1 98 ? -22.788 0.561 2.135 1.00 72.69 98 SER A CA 1
ATOM 744 C C . SER A 1 98 ? -21.382 0.325 2.700 1.00 72.69 98 SER A C 1
ATOM 746 O O . SER A 1 98 ? -20.414 0.249 1.940 1.00 72.69 98 SER A O 1
ATOM 748 N N . PHE A 1 99 ? -21.266 0.097 4.014 1.00 77.50 99 PHE A N 1
ATOM 749 C CA . PHE A 1 99 ? -19.993 -0.201 4.674 1.00 77.50 99 PHE A CA 1
ATOM 750 C C . PHE A 1 99 ? -19.434 -1.560 4.270 1.00 77.50 99 PHE A C 1
ATOM 752 O O . PHE A 1 99 ? -18.267 -1.664 3.889 1.00 77.50 99 PHE A O 1
ATOM 759 N N . SER A 1 100 ? -20.268 -2.600 4.317 1.00 79.19 100 SER A N 1
ATOM 760 C CA . SER A 1 100 ? -19.868 -3.946 3.896 1.00 79.19 100 SER A CA 1
ATOM 761 C C . SER A 1 100 ? -19.472 -3.974 2.414 1.00 79.19 100 SER A C 1
ATOM 763 O O . SER A 1 100 ? -18.458 -4.574 2.042 1.00 79.19 100 SER A O 1
ATOM 765 N N . SER A 1 101 ? -20.203 -3.230 1.575 1.00 84.12 101 SER A N 1
ATOM 766 C CA . SER A 1 101 ? -19.865 -3.032 0.165 1.00 84.12 101 SER A CA 1
ATOM 767 C C . SER A 1 101 ? -18.524 -2.312 -0.014 1.00 84.12 101 SER A C 1
ATOM 769 O O . SER A 1 101 ? -17.708 -2.751 -0.827 1.00 84.12 101 SER A O 1
ATOM 771 N N . TYR A 1 102 ? -18.250 -1.248 0.752 1.00 86.12 102 TYR A N 1
ATOM 772 C CA . TYR A 1 102 ? -16.966 -0.539 0.701 1.00 86.12 102 TYR A CA 1
ATOM 773 C C . TYR A 1 102 ? -15.802 -1.451 1.091 1.00 86.12 102 TYR A C 1
ATOM 775 O O . TYR A 1 102 ? -14.815 -1.516 0.358 1.00 86.12 102 TYR A O 1
ATOM 783 N N . VAL A 1 103 ? -15.919 -2.187 2.202 1.00 88.38 103 VAL A N 1
ATOM 784 C CA . VAL A 1 103 ? -14.875 -3.117 2.661 1.00 88.38 103 VAL A CA 1
ATOM 785 C C . VAL A 1 103 ? -14.603 -4.179 1.600 1.00 88.38 103 VAL A C 1
ATOM 787 O O . VAL A 1 103 ? -13.460 -4.337 1.175 1.00 88.38 103 VAL A O 1
ATOM 790 N N . SER A 1 104 ? -15.649 -4.832 1.093 1.00 88.56 104 SER A N 1
ATOM 791 C CA . SER A 1 104 ? -15.523 -5.879 0.070 1.00 88.56 104 SER A CA 1
ATOM 792 C C . SER A 1 104 ? -14.917 -5.353 -1.235 1.00 88.56 104 SER A C 1
ATOM 794 O O . SER A 1 104 ? -14.040 -5.986 -1.819 1.00 88.56 104 SER A O 1
ATOM 796 N N . THR A 1 105 ? -15.341 -4.166 -1.678 1.00 90.44 105 THR A N 1
ATOM 797 C CA . THR A 1 105 ? -14.813 -3.523 -2.893 1.00 90.44 105 THR A CA 1
ATOM 798 C C . THR A 1 105 ? -13.344 -3.155 -2.723 1.00 90.44 105 THR A C 1
ATOM 800 O O . THR A 1 105 ? -12.531 -3.427 -3.604 1.00 90.44 105 THR A O 1
ATOM 803 N N . THR A 1 106 ? -12.992 -2.571 -1.579 1.00 91.38 106 THR A N 1
ATOM 804 C CA . THR A 1 106 ? -11.622 -2.153 -1.266 1.00 91.38 106 THR A CA 1
ATOM 805 C C . THR A 1 106 ? -10.689 -3.358 -1.193 1.00 91.38 106 THR A C 1
ATOM 807 O O . THR A 1 106 ? -9.598 -3.322 -1.756 1.00 91.38 106 THR A O 1
ATOM 810 N N . LEU A 1 107 ? -11.127 -4.459 -0.578 1.00 91.19 107 LEU A N 1
ATOM 811 C CA . LEU A 1 107 ? -10.385 -5.722 -0.583 1.00 91.19 107 LEU A CA 1
ATOM 812 C C . LEU A 1 107 ? -10.177 -6.257 -1.992 1.00 91.19 107 LEU A C 1
ATOM 814 O O . LEU A 1 107 ? -9.045 -6.542 -2.370 1.00 91.19 107 LEU A O 1
ATOM 818 N N . GLY A 1 108 ? -11.240 -6.307 -2.798 1.00 91.69 108 GLY A N 1
ATOM 819 C CA . GLY A 1 108 ? -11.144 -6.737 -4.191 1.00 91.69 108 GLY A CA 1
ATOM 820 C C . GLY A 1 108 ? -10.154 -5.894 -5.001 1.00 91.69 108 GLY A C 1
ATOM 821 O O . GLY A 1 108 ? -9.408 -6.436 -5.817 1.00 91.69 108 GLY A O 1
ATOM 822 N N . GLN A 1 109 ? -10.085 -4.583 -4.751 1.00 93.69 109 GLN A N 1
ATOM 823 C CA . GLN A 1 109 ? -9.084 -3.700 -5.360 1.00 93.69 109 GLN A CA 1
ATOM 824 C C . GLN A 1 109 ? -7.664 -4.039 -4.892 1.00 93.69 109 GLN A C 1
ATOM 826 O O . GLN A 1 109 ? -6.767 -4.191 -5.719 1.00 93.69 109 GLN A O 1
ATOM 831 N N . LEU A 1 110 ? -7.456 -4.203 -3.583 1.00 92.56 110 LEU A N 1
ATOM 832 C CA . LEU A 1 110 ? -6.153 -4.566 -3.017 1.00 92.56 110 LEU A CA 1
ATOM 833 C C . LEU A 1 110 ? -5.656 -5.922 -3.537 1.00 92.56 110 LEU A C 1
ATOM 835 O O . LEU A 1 110 ? -4.465 -6.060 -3.825 1.00 92.56 110 LEU A O 1
ATOM 839 N N . ASP A 1 111 ? -6.547 -6.897 -3.701 1.00 91.81 111 ASP A N 1
ATOM 840 C CA . ASP A 1 111 ? -6.231 -8.213 -4.260 1.00 91.81 111 ASP A CA 1
ATOM 841 C C . ASP A 1 111 ? -5.945 -8.140 -5.760 1.00 91.81 111 ASP A C 1
ATOM 843 O O . ASP A 1 111 ? -4.985 -8.747 -6.236 1.00 91.81 111 ASP A O 1
ATOM 847 N N . THR A 1 112 ? -6.712 -7.338 -6.502 1.00 93.06 112 THR A N 1
ATOM 848 C CA . THR A 1 112 ? -6.470 -7.092 -7.932 1.00 93.06 112 THR A CA 1
ATOM 849 C C . THR A 1 112 ? -5.074 -6.517 -8.161 1.00 93.06 112 THR A C 1
ATOM 851 O O . THR A 1 112 ? -4.359 -6.980 -9.051 1.00 93.06 112 THR A O 1
ATOM 854 N N . GLU A 1 113 ? -4.642 -5.567 -7.327 1.00 92.81 113 GLU A N 1
ATOM 855 C CA . GLU A 1 113 ? -3.296 -4.988 -7.416 1.00 92.81 113 GLU A CA 1
ATOM 856 C C . GLU A 1 113 ? -2.187 -6.014 -7.136 1.00 92.81 113 GLU A C 1
ATOM 858 O O . GLU A 1 113 ? -1.117 -5.913 -7.731 1.00 92.81 113 GLU A O 1
ATOM 863 N N . LEU A 1 114 ? -2.421 -7.014 -6.275 1.00 89.06 114 LEU A N 1
ATOM 864 C CA . LEU A 1 114 ? -1.454 -8.087 -6.003 1.00 89.06 114 LEU A CA 1
ATOM 865 C C . LEU A 1 114 ? -1.424 -9.156 -7.101 1.00 89.06 114 LEU A C 1
ATOM 867 O O . LEU A 1 114 ? -0.348 -9.589 -7.517 1.00 89.06 114 LEU A O 1
ATOM 871 N N . VAL A 1 115 ? -2.591 -9.590 -7.576 1.00 89.12 115 VAL A N 1
ATOM 872 C CA . VAL A 1 115 ? -2.711 -10.607 -8.634 1.00 89.12 115 VAL A CA 1
ATOM 873 C C . VAL A 1 115 ? -2.204 -10.064 -9.972 1.00 89.12 115 VAL A C 1
ATOM 875 O O . VAL A 1 115 ? -1.598 -10.800 -10.751 1.00 89.12 115 VAL A O 1
ATOM 878 N N . GLY A 1 116 ? -2.392 -8.767 -10.222 1.00 88.12 116 GLY A N 1
ATOM 879 C CA . GLY A 1 116 ? -1.948 -8.071 -11.430 1.00 88.12 116 GLY A CA 1
ATOM 880 C C . GLY A 1 116 ? -0.454 -7.736 -11.484 1.00 88.12 116 GLY A C 1
ATOM 881 O O . GLY A 1 116 ? -0.034 -7.011 -12.390 1.00 88.12 116 GLY A O 1
ATOM 882 N N . LEU A 1 117 ? 0.364 -8.206 -10.533 1.00 89.31 117 LEU A N 1
ATOM 883 C CA . LEU A 1 117 ? 1.798 -7.914 -10.531 1.00 89.31 117 LEU A CA 1
ATOM 884 C C . LEU A 1 117 ? 2.538 -8.690 -11.637 1.00 89.31 117 LEU A C 1
ATOM 886 O O . LEU A 1 117 ? 2.418 -9.923 -11.734 1.00 89.31 117 LEU A O 1
ATOM 890 N N . PRO A 1 118 ? 3.359 -7.999 -12.450 1.00 88.44 118 PRO A N 1
ATOM 891 C CA . PRO A 1 118 ? 4.206 -8.657 -13.435 1.00 88.44 118 PRO A CA 1
ATOM 892 C C . PRO A 1 118 ? 5.289 -9.495 -12.741 1.00 88.44 118 PRO A C 1
ATOM 894 O O . PRO A 1 118 ? 5.633 -9.246 -11.585 1.00 88.44 118 PRO A O 1
ATOM 897 N N . SER A 1 119 ? 5.837 -10.492 -13.441 1.00 87.00 119 SER A N 1
ATOM 898 C CA . SER A 1 119 ? 6.708 -11.529 -12.860 1.00 87.00 119 SER A CA 1
ATOM 899 C C . SER A 1 119 ? 7.832 -11.004 -11.949 1.00 87.00 119 SER A C 1
ATOM 901 O O . SER A 1 119 ? 7.933 -11.515 -10.833 1.00 87.00 119 SER A O 1
ATOM 903 N N . PRO A 1 120 ? 8.611 -9.964 -12.323 1.00 86.31 120 PRO A N 1
ATOM 904 C CA . PRO A 1 120 ? 9.690 -9.440 -11.480 1.00 86.31 120 PRO A CA 1
ATOM 905 C C . PRO A 1 120 ? 9.212 -8.749 -10.201 1.00 86.31 120 PRO A C 1
ATOM 907 O O . PRO A 1 120 ? 10.012 -8.544 -9.302 1.00 86.31 120 PRO A O 1
ATOM 910 N N . LEU A 1 121 ? 7.929 -8.389 -10.097 1.00 86.00 121 LEU A N 1
ATOM 911 C CA . LEU A 1 121 ? 7.331 -7.717 -8.938 1.00 86.00 121 LEU A CA 1
ATOM 912 C C . LEU A 1 121 ? 6.477 -8.654 -8.077 1.00 86.00 121 LEU A C 1
ATOM 914 O O . LEU A 1 121 ? 5.901 -8.217 -7.082 1.00 86.00 121 LEU A O 1
ATOM 918 N N . ARG A 1 122 ? 6.366 -9.940 -8.429 1.00 85.94 122 ARG A N 1
ATOM 919 C CA . ARG A 1 122 ? 5.571 -10.890 -7.645 1.00 85.94 122 ARG A CA 1
ATOM 920 C C . ARG A 1 122 ? 6.214 -11.111 -6.279 1.00 85.94 122 ARG A C 1
ATOM 922 O O . ARG A 1 122 ? 7.341 -11.577 -6.174 1.00 85.94 122 ARG A O 1
ATOM 929 N N . VAL A 1 123 ? 5.451 -10.810 -5.234 1.00 69.94 123 VAL A N 1
ATOM 930 C CA . VAL A 1 123 ? 5.907 -10.826 -3.834 1.00 69.94 123 VAL A CA 1
ATOM 931 C C . VAL A 1 123 ? 5.989 -12.249 -3.248 1.00 69.94 123 VAL A C 1
ATOM 933 O O . VAL A 1 123 ? 6.623 -12.455 -2.223 1.00 69.94 123 VAL A O 1
ATOM 936 N N . MET A 1 124 ? 5.353 -13.245 -3.878 1.00 61.09 124 MET A N 1
ATOM 937 C CA . MET A 1 124 ? 5.133 -14.573 -3.275 1.00 61.09 124 MET A CA 1
ATOM 938 C C . MET A 1 124 ? 6.047 -15.702 -3.786 1.00 61.09 124 MET A C 1
ATOM 940 O O . MET A 1 124 ? 6.008 -16.778 -3.204 1.00 61.09 124 MET A O 1
ATOM 944 N 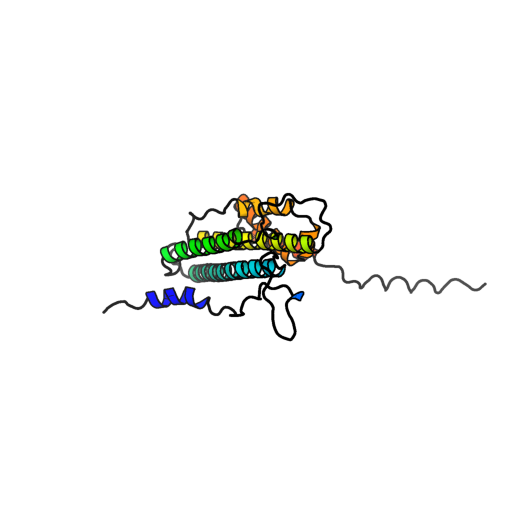N . ASN A 1 125 ? 6.840 -15.499 -4.849 1.00 52.97 125 ASN A N 1
ATOM 945 C CA . ASN A 1 125 ? 7.392 -16.622 -5.633 1.00 52.97 125 ASN A CA 1
ATOM 946 C C . ASN A 1 125 ? 8.887 -16.535 -5.994 1.00 52.97 125 ASN A C 1
ATOM 948 O O . ASN A 1 125 ? 9.307 -17.209 -6.930 1.00 52.97 125 ASN A O 1
ATOM 952 N N . THR A 1 126 ? 9.699 -15.727 -5.318 1.00 52.81 126 THR A N 1
ATOM 953 C CA . THR A 1 126 ? 11.136 -15.664 -5.644 1.00 52.81 126 THR A CA 1
ATOM 954 C C . THR A 1 126 ? 11.958 -16.297 -4.537 1.00 52.81 126 THR A C 1
ATOM 956 O O . THR A 1 126 ? 12.184 -15.676 -3.503 1.00 52.81 126 THR A O 1
ATOM 959 N N . GLU A 1 127 ? 12.413 -17.529 -4.779 1.00 52.75 127 GLU A N 1
ATOM 960 C CA . GLU A 1 127 ? 13.715 -17.961 -4.275 1.00 52.75 127 GLU A CA 1
ATOM 961 C C . GLU A 1 127 ? 14.712 -16.893 -4.739 1.00 52.75 127 GLU A C 1
ATOM 963 O O . GLU A 1 127 ? 14.817 -16.609 -5.934 1.00 52.75 127 GLU A O 1
ATOM 968 N N . VAL A 1 128 ? 15.317 -16.189 -3.785 1.00 55.16 128 VAL A N 1
ATOM 969 C CA . VAL A 1 128 ? 16.336 -15.186 -4.084 1.00 55.16 128 VAL A CA 1
ATOM 970 C C . VAL A 1 128 ? 17.534 -15.969 -4.598 1.00 55.16 128 VAL A C 1
ATOM 972 O O . VAL A 1 128 ? 18.186 -16.667 -3.828 1.00 55.16 128 VAL A O 1
ATOM 975 N N . ASP A 1 129 ? 17.778 -15.913 -5.903 1.00 49.94 129 ASP A N 1
ATOM 976 C CA . ASP A 1 129 ? 19.010 -16.445 -6.467 1.00 49.94 129 ASP A CA 1
ATOM 977 C C . ASP A 1 129 ? 20.149 -15.580 -5.898 1.00 49.94 129 ASP A C 1
ATOM 979 O O . ASP A 1 129 ? 20.238 -14.387 -6.197 1.00 49.94 129 ASP A O 1
ATOM 983 N N . GLU A 1 130 ? 20.956 -16.142 -4.990 1.00 52.09 130 GLU A N 1
ATOM 984 C CA . GLU A 1 130 ? 21.974 -15.424 -4.196 1.00 52.09 130 GLU A CA 1
ATOM 985 C C . GLU A 1 130 ? 23.055 -14.732 -5.057 1.00 52.09 130 GLU A C 1
ATOM 987 O O . GLU A 1 130 ? 23.887 -13.992 -4.532 1.00 52.09 130 GLU A O 1
ATOM 992 N N . ASP A 1 131 ? 23.034 -14.916 -6.380 1.00 50.09 131 ASP A N 1
ATOM 993 C CA . ASP A 1 131 ? 24.025 -14.385 -7.320 1.00 50.09 131 ASP A CA 1
ATOM 994 C C . ASP A 1 131 ? 23.676 -12.995 -7.908 1.00 50.09 131 ASP A C 1
ATOM 996 O O . ASP A 1 131 ? 24.375 -12.459 -8.774 1.00 50.09 131 ASP A O 1
ATOM 1000 N N . THR A 1 132 ? 22.592 -12.343 -7.469 1.00 49.25 132 THR A N 1
ATOM 1001 C CA . THR A 1 132 ? 22.112 -11.110 -8.123 1.00 49.25 132 THR A CA 1
ATOM 1002 C C . THR A 1 132 ? 22.703 -9.817 -7.556 1.00 49.25 132 THR A C 1
ATOM 1004 O O . THR A 1 132 ? 22.042 -9.043 -6.868 1.00 49.25 132 THR A O 1
ATOM 1007 N N . SER A 1 133 ? 23.934 -9.505 -7.956 1.00 54.56 133 SER A N 1
ATOM 1008 C CA . SER A 1 133 ? 24.567 -8.183 -7.780 1.00 54.56 133 SER A CA 1
ATOM 1009 C C . SER A 1 133 ? 24.108 -7.129 -8.814 1.00 54.56 133 SER A C 1
ATOM 1011 O O . SER A 1 133 ? 24.743 -6.086 -8.980 1.00 54.56 133 SER A O 1
ATOM 1013 N N . GLN A 1 134 ? 22.995 -7.365 -9.526 1.00 64.81 134 GLN A N 1
ATOM 1014 C CA . GLN A 1 134 ? 22.514 -6.457 -10.571 1.00 64.81 134 GLN A CA 1
ATOM 1015 C C . GLN A 1 134 ? 21.636 -5.314 -10.013 1.00 64.81 134 GLN A C 1
ATOM 1017 O O . GLN A 1 134 ? 20.627 -5.583 -9.356 1.00 64.81 134 GLN A O 1
ATOM 1022 N N . PRO A 1 135 ? 21.936 -4.035 -10.334 1.00 67.44 135 PRO A N 1
ATOM 1023 C CA . PRO A 1 135 ? 21.174 -2.873 -9.854 1.00 67.44 135 PRO A CA 1
ATOM 1024 C C . PRO A 1 135 ? 19.674 -2.898 -10.185 1.00 67.44 135 PRO A C 1
ATOM 1026 O O . PRO A 1 135 ? 18.855 -2.405 -9.412 1.00 67.44 135 PRO A O 1
ATOM 1029 N N . VAL A 1 136 ? 19.297 -3.493 -11.321 1.00 73.88 136 VAL A N 1
ATOM 1030 C CA . VAL A 1 136 ? 17.893 -3.608 -11.751 1.00 73.88 136 VAL A CA 1
ATOM 1031 C C . VAL A 1 136 ? 17.113 -4.563 -10.843 1.00 73.88 136 VAL A C 1
ATOM 1033 O O . VAL A 1 136 ? 15.990 -4.253 -10.447 1.00 73.88 136 VAL A O 1
ATOM 1036 N N . GLN A 1 137 ? 17.727 -5.677 -10.431 1.00 77.38 137 GLN A N 1
ATOM 1037 C CA . GLN A 1 137 ? 17.109 -6.605 -9.483 1.00 77.38 137 GLN A CA 1
ATOM 1038 C C . GLN A 1 137 ? 16.894 -5.928 -8.125 1.00 77.38 137 GLN A C 1
ATOM 1040 O O . GLN A 1 137 ? 15.813 -6.024 -7.550 1.00 77.38 137 GLN A O 1
ATOM 1045 N N . HIS A 1 138 ? 17.882 -5.155 -7.661 1.00 79.62 138 HIS A N 1
ATOM 1046 C CA . HIS A 1 138 ? 17.774 -4.376 -6.426 1.00 79.62 138 HIS A CA 1
ATOM 1047 C C . HIS A 1 138 ? 16.575 -3.409 -6.456 1.00 79.62 138 HIS A C 1
ATOM 1049 O O . HIS A 1 138 ? 15.854 -3.271 -5.463 1.00 79.62 138 HIS A O 1
ATOM 1055 N N . ALA A 1 139 ? 16.328 -2.740 -7.587 1.00 82.69 139 ALA A N 1
ATOM 1056 C CA . ALA A 1 139 ? 15.179 -1.849 -7.738 1.00 82.69 139 ALA A CA 1
ATOM 1057 C C . ALA A 1 139 ? 13.842 -2.606 -7.643 1.00 82.69 139 ALA A C 1
ATOM 1059 O O . ALA A 1 139 ? 12.935 -2.160 -6.939 1.00 82.69 139 ALA A O 1
ATOM 1060 N N . PHE A 1 140 ? 13.730 -3.782 -8.269 1.00 87.06 140 PHE A N 1
ATOM 1061 C CA . PHE A 1 140 ? 12.524 -4.607 -8.164 1.00 87.06 140 PHE A CA 1
ATOM 1062 C C . PHE A 1 140 ? 12.277 -5.123 -6.746 1.00 87.06 140 PHE A C 1
ATOM 1064 O O . PHE A 1 140 ? 11.146 -5.029 -6.271 1.00 87.06 140 PHE A O 1
ATOM 1071 N N . GLU A 1 141 ? 13.304 -5.594 -6.035 1.00 84.12 141 GLU A N 1
ATOM 1072 C CA . GLU A 1 141 ? 13.164 -6.025 -4.633 1.00 84.12 141 GLU A CA 1
ATOM 1073 C C . GLU A 1 141 ? 12.728 -4.866 -3.722 1.00 84.12 141 GLU A C 1
ATOM 1075 O O . GLU A 1 141 ? 11.831 -5.007 -2.887 1.00 84.12 141 GLU A O 1
ATOM 1080 N N . THR A 1 142 ? 13.276 -3.672 -3.958 1.00 85.19 142 THR A N 1
ATOM 1081 C CA . THR A 1 142 ? 12.858 -2.437 -3.276 1.00 85.19 142 THR A CA 1
ATOM 1082 C C . THR A 1 142 ? 11.369 -2.147 -3.524 1.00 85.19 142 THR A C 1
ATOM 1084 O O . THR A 1 142 ? 10.623 -1.826 -2.591 1.00 85.19 142 THR A O 1
ATOM 1087 N N . CYS A 1 143 ? 10.898 -2.299 -4.768 1.00 88.69 143 CYS A N 1
ATOM 1088 C CA . CYS A 1 143 ? 9.485 -2.152 -5.115 1.00 88.69 143 CYS A CA 1
ATOM 1089 C C . CYS A 1 143 ? 8.605 -3.223 -4.456 1.00 88.69 143 CYS A C 1
ATOM 1091 O O . CYS A 1 143 ? 7.559 -2.873 -3.909 1.00 88.69 143 CYS A O 1
ATOM 1093 N N . LYS A 1 144 ? 9.021 -4.497 -4.448 1.00 88.56 144 LYS A N 1
ATOM 1094 C CA . LYS A 1 144 ? 8.283 -5.591 -3.790 1.00 88.56 144 LYS A CA 1
ATOM 1095 C C . LYS A 1 144 ? 8.052 -5.297 -2.312 1.00 88.56 144 LYS A C 1
ATOM 1097 O O . LYS A 1 144 ? 6.916 -5.403 -1.850 1.00 88.56 144 LYS A O 1
ATOM 1102 N N . ALA A 1 145 ? 9.091 -4.864 -1.597 1.00 86.69 145 ALA A N 1
ATOM 1103 C CA . ALA A 1 145 ? 8.984 -4.499 -0.187 1.00 86.69 145 ALA A CA 1
ATOM 1104 C C . ALA A 1 145 ? 7.968 -3.364 0.029 1.00 86.69 145 ALA A C 1
ATOM 1106 O O . ALA A 1 145 ? 7.096 -3.464 0.893 1.00 86.69 145 ALA A O 1
ATOM 1107 N N . ASN A 1 146 ? 8.006 -2.308 -0.794 1.00 88.50 146 ASN A N 1
ATOM 1108 C CA . ASN A 1 146 ? 7.027 -1.217 -0.706 1.00 88.50 146 ASN A CA 1
ATOM 1109 C C . ASN A 1 146 ? 5.599 -1.665 -0.985 1.00 88.50 146 ASN A C 1
ATOM 1111 O O . ASN A 1 146 ? 4.692 -1.237 -0.270 1.00 88.50 146 ASN A O 1
ATOM 1115 N N . ILE A 1 147 ? 5.397 -2.479 -2.022 1.00 91.38 147 ILE A N 1
ATOM 1116 C CA . ILE A 1 147 ? 4.086 -3.026 -2.379 1.00 91.38 147 ILE A CA 1
ATOM 1117 C C . ILE A 1 147 ? 3.552 -3.823 -1.195 1.00 91.38 147 ILE A C 1
ATOM 1119 O O . ILE A 1 147 ? 2.462 -3.525 -0.716 1.00 91.38 147 ILE A O 1
ATOM 1123 N N . LEU A 1 148 ? 4.342 -4.763 -0.675 1.00 89.19 148 LEU A N 1
ATOM 1124 C CA . LEU A 1 148 ? 3.966 -5.625 0.441 1.00 89.19 148 LEU A CA 1
ATOM 1125 C C . LEU A 1 148 ? 3.586 -4.822 1.692 1.00 89.19 148 LEU A C 1
ATOM 1127 O O . LEU A 1 148 ? 2.510 -5.014 2.256 1.00 89.19 148 LEU A O 1
ATOM 1131 N N . VAL A 1 149 ? 4.442 -3.888 2.106 1.00 88.75 149 VAL A N 1
ATOM 1132 C CA . VAL A 1 149 ? 4.221 -3.083 3.315 1.00 88.75 149 VAL A CA 1
ATOM 1133 C C . VAL A 1 149 ? 3.021 -2.161 3.157 1.00 88.75 149 VAL A C 1
ATOM 1135 O O . VAL A 1 149 ? 2.212 -2.023 4.070 1.00 88.75 149 VAL A O 1
ATOM 1138 N N . THR A 1 150 ? 2.881 -1.529 1.994 1.00 91.19 150 THR A N 1
ATOM 1139 C CA . THR A 1 150 ? 1.802 -0.566 1.748 1.00 91.19 150 THR A CA 1
ATOM 1140 C C . THR A 1 150 ? 0.455 -1.285 1.596 1.00 91.19 150 THR A C 1
ATOM 1142 O O . THR A 1 150 ? -0.561 -0.777 2.062 1.00 91.19 150 THR A O 1
ATOM 1145 N N . GLN A 1 151 ? 0.452 -2.503 1.045 1.00 91.62 151 GLN A N 1
ATOM 1146 C CA . GLN A 1 151 ? -0.699 -3.412 1.028 1.00 91.62 151 GLN A CA 1
ATOM 1147 C C . GLN A 1 151 ? -1.123 -3.833 2.434 1.00 91.62 151 GLN A C 1
ATOM 1149 O O . GLN A 1 151 ? -2.311 -3.799 2.752 1.00 91.62 151 GLN A O 1
ATOM 1154 N N . ALA A 1 152 ? -0.164 -4.203 3.285 1.00 89.81 152 ALA A N 1
ATOM 1155 C CA . ALA A 1 152 ? -0.458 -4.557 4.667 1.00 89.81 152 ALA A CA 1
ATOM 1156 C C . ALA A 1 152 ? -1.053 -3.364 5.427 1.00 89.81 152 ALA A C 1
ATOM 1158 O O . ALA A 1 152 ? -2.088 -3.507 6.069 1.00 89.81 152 ALA A O 1
ATOM 1159 N N . LEU A 1 153 ? -0.470 -2.167 5.286 1.00 90.38 153 LEU A N 1
ATOM 1160 C CA . LEU A 1 153 ? -1.022 -0.938 5.870 1.00 90.38 153 LEU A CA 1
ATOM 1161 C C . LEU A 1 153 ? -2.457 -0.664 5.418 1.00 90.38 153 LEU A C 1
ATOM 1163 O O . LEU A 1 153 ? -3.307 -0.371 6.253 1.00 90.38 153 LEU A O 1
ATOM 1167 N N . ALA A 1 154 ? -2.746 -0.791 4.120 1.00 92.00 154 ALA A N 1
ATOM 1168 C CA . ALA A 1 154 ? -4.100 -0.599 3.602 1.00 92.00 154 ALA A CA 1
ATOM 1169 C C . ALA A 1 154 ? -5.095 -1.575 4.239 1.00 92.00 154 ALA A C 1
ATOM 1171 O O . ALA A 1 154 ? -6.170 -1.159 4.669 1.00 92.00 154 ALA A O 1
ATOM 1172 N N . ARG A 1 155 ? -4.716 -2.851 4.377 1.00 91.69 155 ARG A N 1
ATOM 1173 C CA . ARG A 1 155 ? -5.547 -3.869 5.037 1.00 91.69 155 ARG A CA 1
ATOM 1174 C C . ARG A 1 155 ? -5.717 -3.618 6.536 1.00 91.69 155 ARG A C 1
ATOM 1176 O O . ARG A 1 155 ? -6.811 -3.850 7.046 1.00 91.69 155 ARG A O 1
ATOM 1183 N N . TYR A 1 156 ? -4.697 -3.110 7.231 1.00 89.31 156 TYR A N 1
ATOM 1184 C CA . TYR A 1 156 ? -4.797 -2.723 8.645 1.00 89.31 156 TYR A CA 1
ATOM 1185 C C . TYR A 1 156 ? -5.750 -1.549 8.864 1.00 89.31 156 TYR A C 1
ATOM 1187 O O . TYR A 1 156 ? -6.594 -1.594 9.756 1.00 89.31 156 TYR A O 1
ATOM 1195 N N . GLU A 1 157 ? -5.644 -0.501 8.053 1.00 89.56 157 GLU A N 1
ATOM 1196 C CA . GLU A 1 157 ? -6.556 0.644 8.136 1.00 89.56 157 GLU A CA 1
ATOM 1197 C C . GLU A 1 157 ? -7.990 0.232 7.786 1.00 89.56 157 GLU A C 1
ATOM 1199 O O . GLU A 1 157 ? -8.939 0.643 8.455 1.00 89.56 157 GLU A O 1
ATOM 1204 N N . LEU A 1 158 ? -8.156 -0.655 6.800 1.00 90.69 158 LEU A N 1
ATOM 1205 C CA . LEU A 1 158 ? -9.462 -1.212 6.459 1.00 90.69 158 LEU A CA 1
ATOM 1206 C C . LEU A 1 158 ? -10.036 -2.070 7.591 1.00 90.69 158 LEU A C 1
ATOM 1208 O O . LEU A 1 158 ? -11.235 -2.017 7.851 1.00 90.69 158 LEU A O 1
ATOM 1212 N N . TYR A 1 159 ? -9.181 -2.805 8.305 1.00 89.06 159 TYR A N 1
ATOM 1213 C CA . TYR A 1 159 ? -9.571 -3.570 9.489 1.00 89.06 159 TYR A CA 1
ATOM 1214 C C . TYR A 1 159 ? -10.072 -2.673 10.610 1.00 89.06 159 TYR A C 1
ATOM 1216 O O . TYR A 1 159 ? -11.150 -2.901 11.158 1.00 89.06 159 TYR A O 1
ATOM 1224 N N . GLN A 1 160 ? -9.330 -1.611 10.916 1.00 86.38 160 GLN A N 1
ATOM 1225 C CA . GLN A 1 160 ? -9.767 -0.628 11.903 1.00 86.38 160 GLN A CA 1
ATOM 1226 C C . GLN A 1 160 ? -11.087 0.027 11.499 1.00 86.38 160 GLN A C 1
ATOM 1228 O O . GLN A 1 160 ? -11.952 0.241 12.348 1.00 86.38 160 GLN A O 1
ATOM 1233 N N . PHE A 1 161 ? -11.263 0.325 10.212 1.00 86.44 161 PHE A N 1
ATOM 1234 C CA . PHE A 1 161 ? -12.512 0.861 9.681 1.00 86.44 161 PHE A CA 1
ATOM 1235 C C . PHE A 1 161 ? -13.685 -0.106 9.856 1.00 86.44 161 PHE A C 1
ATOM 1237 O O . PHE A 1 161 ? -14.721 0.298 10.387 1.00 86.44 161 PHE A O 1
ATOM 1244 N N . ALA A 1 162 ? -13.518 -1.376 9.488 1.00 86.25 162 ALA A N 1
ATOM 1245 C CA . ALA A 1 162 ? -14.541 -2.403 9.666 1.00 86.25 162 ALA A CA 1
ATOM 1246 C C . ALA A 1 162 ? -14.924 -2.566 11.148 1.00 86.25 162 ALA A C 1
ATOM 1248 O O . ALA A 1 162 ? -16.098 -2.467 11.495 1.00 86.25 162 ALA A O 1
ATOM 1249 N N . SER A 1 163 ? -13.936 -2.671 12.040 1.00 83.44 163 SER A N 1
ATOM 1250 C CA . SER A 1 163 ? -14.182 -2.799 13.482 1.00 83.44 163 SER A CA 1
ATOM 1251 C C . SER A 1 163 ? -14.867 -1.560 14.076 1.00 83.44 163 SER A C 1
ATOM 1253 O O . SER A 1 163 ? -15.828 -1.678 14.832 1.00 83.44 163 SER A O 1
ATOM 1255 N N . THR A 1 164 ? -14.458 -0.348 13.680 1.00 80.38 164 THR A N 1
ATOM 1256 C CA . THR A 1 164 ? -15.081 0.899 14.174 1.00 80.38 164 THR A CA 1
ATOM 1257 C C . THR A 1 164 ? -16.537 1.040 13.710 1.00 80.38 164 THR A C 1
ATOM 1259 O O . THR A 1 164 ? -17.343 1.686 14.377 1.00 80.38 164 THR A O 1
ATOM 1262 N N . THR A 1 165 ? -16.886 0.442 12.571 1.00 76.19 165 THR A N 1
ATOM 1263 C CA . THR A 1 165 ? -18.243 0.474 12.002 1.00 76.19 165 THR A CA 1
ATOM 1264 C C . THR A 1 165 ? -19.111 -0.712 12.441 1.00 76.19 165 THR A C 1
ATOM 1266 O O . THR A 1 165 ? -20.260 -0.808 12.016 1.00 76.19 165 THR A O 1
ATOM 1269 N N . GLY A 1 166 ? -18.607 -1.582 13.327 1.00 73.25 166 GLY A N 1
ATOM 1270 C CA . GLY A 1 166 ? -19.336 -2.745 13.845 1.00 73.25 166 GLY A CA 1
ATOM 1271 C C . GLY A 1 166 ? -19.393 -3.932 12.880 1.00 73.25 166 GLY A C 1
ATOM 1272 O O . GLY A 1 166 ? -20.219 -4.825 13.057 1.00 73.25 166 GLY A O 1
ATOM 1273 N N . ASN A 1 167 ? -18.540 -3.945 11.854 1.00 75.12 167 ASN A N 1
ATOM 1274 C CA . ASN A 1 167 ? -18.342 -5.084 10.966 1.00 75.12 167 ASN A CA 1
ATOM 1275 C C . ASN A 1 167 ? -17.202 -5.962 11.507 1.00 75.12 167 ASN A C 1
ATOM 1277 O O . ASN A 1 167 ? -16.079 -5.944 10.999 1.00 75.12 167 ASN A O 1
ATOM 1281 N N . ASP A 1 168 ? -17.505 -6.703 12.574 1.00 69.56 168 ASP A N 1
ATOM 1282 C CA . ASP A 1 168 ? -16.546 -7.565 13.280 1.00 69.56 168 ASP A CA 1
ATOM 1283 C C . ASP A 1 168 ? -16.215 -8.863 12.513 1.00 69.56 168 ASP A C 1
ATOM 1285 O O . ASP A 1 168 ? -15.277 -9.574 12.872 1.00 69.56 168 ASP A O 1
ATOM 1289 N N . ASP A 1 169 ? -16.951 -9.163 11.437 1.00 73.81 169 ASP A N 1
ATOM 1290 C CA . ASP A 1 169 ? -16.741 -10.352 10.601 1.00 73.81 169 ASP A CA 1
ATOM 1291 C C . ASP A 1 169 ? -15.497 -10.233 9.702 1.00 73.81 169 ASP A C 1
ATOM 1293 O O . ASP A 1 169 ? -15.021 -11.229 9.147 1.00 73.81 169 ASP A O 1
ATOM 1297 N N . TYR A 1 170 ? -14.947 -9.025 9.539 1.00 78.38 170 TYR A N 1
ATOM 1298 C CA . TYR A 1 170 ? -13.742 -8.824 8.747 1.00 78.38 170 TYR A CA 1
ATOM 1299 C C . TYR A 1 170 ? -12.485 -9.238 9.523 1.00 78.38 170 TYR A C 1
ATOM 1301 O O . TYR A 1 170 ? -12.003 -8.545 10.421 1.00 78.38 170 TYR A O 1
ATOM 1309 N N . ILE A 1 171 ? -11.918 -10.374 9.120 1.00 81.44 171 ILE A N 1
ATOM 1310 C CA . ILE A 1 171 ? -10.694 -10.935 9.690 1.00 81.44 171 ILE A CA 1
ATOM 1311 C C . ILE A 1 171 ? -9.501 -10.553 8.817 1.00 81.44 171 ILE A C 1
ATOM 1313 O O . ILE A 1 171 ? -9.532 -10.656 7.593 1.00 81.44 171 ILE A O 1
ATOM 1317 N N . LEU A 1 172 ? -8.418 -10.144 9.474 1.00 81.38 172 LEU A N 1
ATOM 1318 C CA . LEU A 1 172 ? -7.160 -9.828 8.817 1.00 81.38 172 LEU A CA 1
ATOM 1319 C C . LEU A 1 172 ? -6.534 -11.085 8.187 1.00 81.38 172 LEU A C 1
ATOM 1321 O O . LEU A 1 172 ? -6.323 -12.071 8.895 1.00 81.38 172 LEU A O 1
ATOM 1325 N N . ASP A 1 173 ? -6.201 -11.033 6.898 1.00 80.44 173 ASP A N 1
ATOM 1326 C CA . ASP A 1 173 ? -5.666 -12.177 6.150 1.00 80.44 173 ASP A CA 1
ATOM 1327 C C . ASP A 1 173 ? -4.243 -12.606 6.573 1.00 80.44 173 ASP A C 1
ATOM 1329 O O . ASP A 1 173 ? -3.482 -11.858 7.199 1.00 80.44 173 ASP A O 1
ATOM 1333 N N . ASP A 1 174 ? -3.866 -13.833 6.197 1.00 78.38 174 ASP A N 1
ATOM 1334 C CA . ASP A 1 174 ? -2.555 -14.418 6.507 1.00 78.38 174 ASP A CA 1
ATOM 1335 C C . ASP A 1 174 ? -1.399 -13.585 5.947 1.00 78.38 174 ASP A C 1
ATOM 1337 O O . ASP A 1 174 ? -0.332 -13.501 6.557 1.00 78.38 174 ASP A O 1
ATOM 1341 N N . LEU A 1 175 ? -1.592 -12.952 4.784 1.00 74.62 175 LEU A N 1
ATOM 1342 C CA . LEU A 1 175 ? -0.596 -12.078 4.166 1.00 74.62 175 LEU A CA 1
ATOM 1343 C C . LEU A 1 175 ? -0.245 -10.914 5.092 1.00 74.62 175 LEU A C 1
ATOM 1345 O O . LEU A 1 175 ? 0.933 -10.636 5.320 1.00 74.62 175 LEU A O 1
ATOM 1349 N N . THR A 1 176 ? -1.260 -10.255 5.635 1.00 77.94 176 THR A N 1
ATOM 1350 C CA . THR A 1 176 ? -1.091 -9.085 6.491 1.00 77.94 176 THR A CA 1
ATOM 1351 C C . THR A 1 176 ? -0.531 -9.480 7.850 1.00 77.94 176 THR A C 1
ATOM 1353 O O . THR A 1 176 ? 0.352 -8.794 8.366 1.00 77.94 176 THR A O 1
ATOM 1356 N N . GLN A 1 177 ? -0.969 -10.615 8.403 1.00 78.50 177 GLN A N 1
ATOM 1357 C CA . GLN A 1 177 ? -0.451 -11.132 9.674 1.00 78.50 177 GLN A CA 1
ATOM 1358 C C . GLN A 1 177 ? 1.016 -11.575 9.578 1.00 78.50 177 GLN A C 1
ATOM 1360 O O . GLN A 1 177 ? 1.789 -11.355 10.505 1.00 78.50 177 GLN A O 1
ATOM 1365 N N . SER A 1 178 ? 1.424 -12.146 8.442 1.00 80.50 178 SER A N 1
ATOM 1366 C CA . SER A 1 178 ? 2.794 -12.633 8.213 1.00 80.50 178 SER A CA 1
ATOM 1367 C C . SER A 1 178 ? 3.717 -11.612 7.541 1.00 80.50 178 SER A C 1
ATOM 1369 O O . SER A 1 178 ? 4.842 -11.952 7.169 1.00 80.50 178 SER A O 1
ATOM 1371 N N . VAL A 1 179 ? 3.281 -10.358 7.377 1.00 82.62 179 VAL A N 1
ATOM 1372 C CA . VAL A 1 179 ? 4.044 -9.336 6.646 1.00 82.62 179 VAL A CA 1
ATOM 1373 C C . VAL A 1 179 ? 5.444 -9.125 7.233 1.00 82.62 179 VAL A C 1
ATOM 1375 O O . VAL A 1 179 ? 6.402 -9.006 6.477 1.00 82.62 179 VAL A O 1
ATOM 1378 N N . LEU A 1 180 ? 5.595 -9.153 8.562 1.00 79.25 180 LEU A N 1
ATOM 1379 C CA . LEU A 1 180 ? 6.897 -8.991 9.214 1.00 79.25 180 LEU A CA 1
ATOM 1380 C C . LEU A 1 180 ? 7.827 -10.173 8.930 1.00 79.25 180 LEU A C 1
ATOM 1382 O O . LEU A 1 180 ? 8.981 -9.959 8.583 1.00 79.25 180 LEU A O 1
ATOM 1386 N N . SER A 1 181 ? 7.316 -11.406 8.981 1.00 80.75 181 SER A N 1
ATOM 1387 C CA . SER A 1 181 ? 8.083 -12.606 8.618 1.00 80.75 181 SER A CA 1
ATOM 1388 C C . SER A 1 181 ? 8.504 -12.596 7.147 1.00 80.75 181 SER A C 1
ATOM 1390 O O . SER A 1 181 ? 9.570 -13.087 6.798 1.00 80.75 181 SER A O 1
ATOM 1392 N N . ARG A 1 182 ? 7.685 -12.010 6.268 1.00 76.44 182 ARG A N 1
ATOM 1393 C CA . ARG A 1 182 ? 8.009 -11.858 4.841 1.00 76.44 182 ARG A CA 1
ATOM 1394 C C . ARG A 1 182 ? 9.056 -10.776 4.587 1.00 76.44 182 ARG A C 1
ATOM 1396 O O . ARG A 1 182 ? 9.857 -10.918 3.670 1.00 76.44 182 ARG A O 1
ATOM 1403 N N . LEU A 1 183 ? 9.071 -9.722 5.399 1.00 76.12 183 LEU A N 1
ATOM 1404 C CA . LEU A 1 183 ? 10.121 -8.704 5.355 1.00 76.12 183 LEU A CA 1
ATOM 1405 C C . LEU A 1 183 ? 11.441 -9.201 5.933 1.00 76.12 183 LEU A C 1
ATOM 1407 O O . LEU A 1 183 ? 12.481 -8.776 5.451 1.00 76.12 183 LEU A O 1
ATOM 1411 N N . ASP A 1 184 ? 11.411 -10.112 6.903 1.00 74.38 184 ASP A N 1
ATOM 1412 C CA . ASP A 1 184 ? 12.619 -10.744 7.451 1.00 74.38 184 ASP A CA 1
ATOM 1413 C C . ASP A 1 184 ? 13.379 -11.555 6.383 1.00 74.38 184 ASP A C 1
ATOM 1415 O O . ASP A 1 184 ? 14.601 -11.644 6.399 1.00 74.38 184 ASP A O 1
ATOM 1419 N N . MET A 1 185 ? 12.658 -12.069 5.378 1.00 69.94 185 MET A N 1
ATOM 1420 C CA . MET A 1 185 ? 13.247 -12.715 4.197 1.00 69.94 185 MET A CA 1
ATOM 1421 C C . MET A 1 185 ? 13.792 -11.720 3.153 1.00 69.94 185 MET A C 1
ATOM 1423 O O . MET A 1 185 ? 14.385 -12.136 2.160 1.00 69.94 185 MET A O 1
ATOM 1427 N N . THR A 1 186 ? 13.582 -10.412 3.332 1.00 69.25 186 THR A N 1
ATOM 1428 C CA . THR A 1 186 ? 14.074 -9.366 2.422 1.00 69.25 186 THR A CA 1
ATOM 1429 C C . THR A 1 186 ? 15.414 -8.835 2.930 1.00 69.25 186 THR A C 1
ATOM 1431 O O . THR A 1 186 ? 15.529 -8.467 4.096 1.00 69.25 186 THR A O 1
ATOM 1434 N N . SER A 1 187 ? 16.428 -8.736 2.060 1.00 67.88 187 SER A N 1
ATOM 1435 C CA . SER A 1 187 ? 17.741 -8.203 2.461 1.00 67.88 187 SER A CA 1
ATOM 1436 C C . SER A 1 187 ? 17.629 -6.808 3.093 1.00 67.88 187 SER A C 1
ATOM 1438 O O . SER A 1 187 ? 16.922 -5.926 2.588 1.00 67.88 187 SER A O 1
ATOM 1440 N N . GLY A 1 188 ? 18.381 -6.588 4.177 1.00 65.56 188 GLY A N 1
ATOM 1441 C CA . GLY A 1 188 ? 18.450 -5.304 4.877 1.00 65.56 188 GLY A CA 1
ATOM 1442 C C . GLY A 1 188 ? 18.893 -4.145 3.977 1.00 65.56 188 GLY A C 1
ATOM 1443 O O . GLY A 1 188 ? 18.452 -3.011 4.174 1.00 65.56 188 GLY A O 1
ATOM 1444 N N . ASP A 1 189 ? 19.675 -4.421 2.934 1.00 68.56 189 ASP A N 1
ATOM 1445 C CA . ASP A 1 189 ? 20.106 -3.417 1.954 1.00 68.56 189 ASP A CA 1
ATOM 1446 C C . ASP A 1 189 ? 18.918 -2.876 1.134 1.00 68.56 189 ASP A C 1
ATOM 1448 O O . ASP A 1 189 ? 18.790 -1.668 0.927 1.00 68.56 189 ASP A O 1
ATOM 1452 N N . TYR A 1 190 ? 17.958 -3.734 0.772 1.00 69.75 190 TYR A N 1
ATOM 1453 C CA . TYR A 1 190 ? 16.744 -3.319 0.056 1.00 69.75 190 TYR A CA 1
ATOM 1454 C C . TYR A 1 190 ? 15.793 -2.531 0.963 1.00 69.75 190 TYR A C 1
ATOM 1456 O O . TYR A 1 190 ? 15.142 -1.576 0.532 1.00 69.75 190 TYR A O 1
ATOM 1464 N N . LEU A 1 191 ? 15.717 -2.890 2.246 1.00 68.31 191 LEU A N 1
ATOM 1465 C CA . LEU A 1 191 ? 14.884 -2.176 3.217 1.00 68.31 191 LEU A CA 1
ATOM 1466 C C . LEU A 1 191 ? 15.458 -0.795 3.555 1.00 68.31 191 LEU A C 1
ATOM 1468 O O . LEU A 1 191 ? 14.701 0.171 3.667 1.00 68.31 191 LEU A O 1
ATOM 1472 N N . THR A 1 192 ? 16.782 -0.674 3.670 1.00 70.69 192 THR A N 1
ATOM 1473 C CA . THR A 1 192 ? 17.455 0.604 3.952 1.00 70.69 192 THR A CA 1
ATOM 1474 C C . THR A 1 192 ? 17.418 1.564 2.763 1.00 70.69 192 THR A C 1
ATOM 1476 O O . THR A 1 192 ? 17.258 2.769 2.976 1.00 70.69 192 THR A O 1
ATOM 1479 N N . ALA A 1 193 ? 17.446 1.058 1.525 1.00 71.75 193 ALA A N 1
ATOM 1480 C CA . ALA A 1 193 ? 17.293 1.865 0.309 1.00 71.75 193 ALA A CA 1
ATOM 1481 C C . ALA A 1 193 ? 15.943 2.601 0.216 1.00 71.75 193 ALA A C 1
ATOM 1483 O O . ALA A 1 193 ? 15.844 3.649 -0.419 1.00 71.75 193 ALA A O 1
ATOM 1484 N N . ASN A 1 194 ? 14.909 2.110 0.905 1.00 68.94 194 ASN A N 1
ATOM 1485 C CA . ASN A 1 194 ? 13.610 2.780 1.000 1.00 68.94 194 ASN A CA 1
ATOM 1486 C C . ASN A 1 194 ? 13.584 3.968 1.982 1.00 68.94 194 ASN A C 1
ATOM 1488 O O . ASN A 1 194 ? 12.558 4.642 2.141 1.00 68.94 194 ASN A O 1
ATOM 1492 N N . GLY A 1 195 ? 14.702 4.226 2.661 1.00 77.69 195 GLY A N 1
ATOM 1493 C CA . GLY A 1 195 ? 14.869 5.346 3.573 1.00 77.69 195 GLY A CA 1
ATOM 1494 C C . GLY A 1 195 ? 13.994 5.261 4.826 1.00 77.69 195 GLY A C 1
ATOM 1495 O O . GLY A 1 195 ? 13.499 4.206 5.231 1.00 77.69 195 GLY A O 1
ATOM 1496 N N . SER A 1 196 ? 13.803 6.412 5.474 1.00 77.75 196 SER A N 1
ATOM 1497 C CA . SER A 1 196 ? 13.076 6.498 6.744 1.00 77.75 196 SER A CA 1
ATOM 1498 C C . SER A 1 196 ? 11.599 6.119 6.611 1.00 77.75 196 SER A C 1
ATOM 1500 O O . SER A 1 196 ? 11.038 5.579 7.562 1.00 77.75 196 SER A O 1
ATOM 1502 N N . SER A 1 197 ? 10.965 6.337 5.451 1.00 80.75 197 SER A N 1
ATOM 1503 C CA . SER A 1 197 ? 9.544 6.021 5.240 1.00 80.75 197 SER A CA 1
ATOM 1504 C C . SER A 1 197 ? 9.242 4.545 5.500 1.00 80.75 197 SER A C 1
ATOM 1506 O O . SER A 1 197 ? 8.304 4.236 6.232 1.00 80.75 197 SER A O 1
ATOM 1508 N N . MET A 1 198 ? 10.075 3.633 4.987 1.00 83.00 198 MET A N 1
ATOM 1509 C CA . MET A 1 198 ? 9.905 2.196 5.211 1.00 83.00 198 MET A CA 1
ATOM 1510 C C . MET A 1 198 ? 9.989 1.833 6.688 1.00 83.00 198 MET A C 1
ATOM 1512 O O . MET A 1 198 ? 9.134 1.107 7.187 1.00 83.00 198 MET A O 1
ATOM 1516 N N . ARG A 1 199 ? 10.960 2.401 7.413 1.00 77.50 199 ARG A N 1
ATOM 1517 C CA . ARG A 1 199 ? 11.105 2.169 8.857 1.00 77.50 199 ARG A CA 1
ATOM 1518 C C . ARG A 1 199 ? 9.833 2.541 9.614 1.00 77.50 199 ARG A C 1
ATOM 1520 O O . ARG A 1 199 ? 9.345 1.739 10.398 1.00 77.50 199 ARG A O 1
ATOM 1527 N N . HIS A 1 200 ? 9.255 3.709 9.329 1.00 80.12 200 HIS 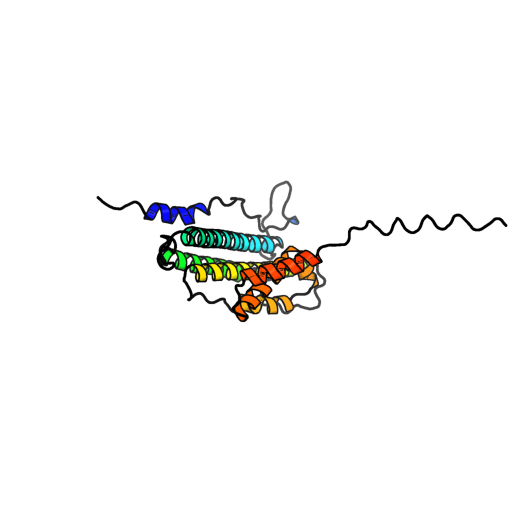A N 1
ATOM 1528 C CA . HIS A 1 200 ? 8.011 4.147 9.970 1.00 80.12 200 HIS A CA 1
ATOM 1529 C C . HIS A 1 200 ? 6.843 3.205 9.664 1.00 80.12 200 HIS A C 1
ATOM 1531 O O . HIS A 1 200 ? 6.090 2.854 10.570 1.00 80.12 200 HIS A O 1
ATOM 1537 N N . LYS A 1 201 ? 6.709 2.761 8.408 1.00 85.06 201 LYS A N 1
ATOM 1538 C CA . LYS A 1 201 ? 5.654 1.822 8.005 1.00 85.06 201 LYS A CA 1
ATOM 1539 C C . LYS A 1 201 ? 5.795 0.464 8.707 1.00 85.06 201 LYS A C 1
ATOM 1541 O O . LYS A 1 201 ? 4.807 -0.063 9.205 1.00 85.06 201 LYS A O 1
ATOM 1546 N N . VAL A 1 202 ? 7.009 -0.082 8.788 1.00 83.69 202 VAL A N 1
ATOM 1547 C CA . VAL A 1 202 ? 7.279 -1.366 9.461 1.00 83.69 202 VAL A CA 1
ATOM 1548 C C . VAL A 1 202 ? 7.056 -1.263 10.969 1.00 83.69 202 VAL A C 1
ATOM 1550 O O . VAL A 1 202 ? 6.418 -2.135 11.552 1.00 83.69 202 VAL A O 1
ATOM 1553 N N . VAL A 1 203 ? 7.518 -0.178 11.597 1.00 81.94 203 VAL A N 1
ATOM 1554 C CA . VAL A 1 203 ? 7.289 0.085 13.027 1.00 81.94 203 VAL A CA 1
ATOM 1555 C C . VAL A 1 203 ? 5.799 0.198 13.325 1.00 81.94 203 VAL A C 1
ATOM 1557 O O . VAL A 1 203 ? 5.338 -0.388 14.299 1.00 81.94 203 VAL A O 1
ATOM 1560 N N . PHE A 1 204 ? 5.039 0.894 12.475 1.00 82.50 204 PHE A N 1
ATOM 1561 C CA . PHE A 1 204 ? 3.586 0.974 12.608 1.00 82.50 204 PHE A CA 1
ATOM 1562 C C . PHE A 1 204 ? 2.941 -0.415 12.558 1.00 82.50 204 PHE A C 1
ATOM 1564 O O . PHE A 1 204 ? 2.156 -0.754 13.434 1.00 82.50 204 PHE A O 1
ATOM 1571 N N . ILE A 1 205 ? 3.305 -1.241 11.574 1.00 83.81 205 ILE A N 1
ATOM 1572 C CA . ILE A 1 205 ? 2.792 -2.612 11.451 1.00 83.81 205 ILE A CA 1
ATOM 1573 C C . ILE A 1 205 ? 3.108 -3.439 12.704 1.00 83.81 205 ILE A C 1
ATOM 1575 O O . ILE A 1 205 ? 2.225 -4.103 13.243 1.00 83.81 205 ILE A O 1
ATOM 1579 N N . ALA A 1 206 ? 4.354 -3.399 13.178 1.00 83.50 206 ALA A N 1
ATOM 1580 C CA . ALA A 1 206 ? 4.774 -4.153 14.354 1.00 83.50 206 ALA A CA 1
ATOM 1581 C C . ALA A 1 206 ? 4.040 -3.698 15.618 1.00 83.50 206 ALA A C 1
ATOM 1583 O O . ALA A 1 206 ? 3.525 -4.526 16.366 1.00 83.50 206 ALA A O 1
ATOM 1584 N N . ALA A 1 207 ? 3.934 -2.388 15.828 1.00 83.81 207 ALA A N 1
ATOM 1585 C CA . ALA A 1 207 ? 3.199 -1.824 16.949 1.00 83.81 207 ALA A CA 1
ATOM 1586 C C . ALA A 1 207 ? 1.706 -2.175 16.892 1.00 83.81 207 ALA A C 1
ATOM 1588 O O . ALA A 1 207 ? 1.121 -2.516 17.919 1.00 83.81 207 ALA A O 1
ATOM 1589 N N . PHE A 1 208 ? 1.108 -2.171 15.697 1.00 83.50 208 PHE A N 1
ATOM 1590 C CA . PHE A 1 208 ? -0.281 -2.570 15.510 1.00 83.50 208 PHE A CA 1
ATOM 1591 C C . PHE A 1 208 ? -0.509 -4.035 15.902 1.00 83.50 208 PHE A C 1
ATOM 1593 O O . PHE A 1 208 ? -1.426 -4.339 16.667 1.00 83.50 208 PHE A O 1
ATOM 1600 N N . LEU A 1 209 ? 0.338 -4.944 15.407 1.00 82.88 209 LEU A N 1
ATOM 1601 C CA . LEU A 1 209 ? 0.261 -6.371 15.730 1.00 82.88 209 LEU A CA 1
ATOM 1602 C C . LEU A 1 209 ? 0.434 -6.623 17.233 1.00 82.88 209 LEU A C 1
ATOM 1604 O O . LEU A 1 209 ? -0.364 -7.352 17.819 1.00 82.88 209 LEU A O 1
ATOM 1608 N N . LEU A 1 210 ? 1.405 -5.960 17.867 1.00 83.19 210 LEU A N 1
ATOM 1609 C CA . LEU A 1 210 ? 1.642 -6.051 19.311 1.00 83.19 210 LEU A CA 1
ATOM 1610 C C . LEU A 1 210 ? 0.466 -5.512 20.133 1.00 83.19 210 LEU A C 1
ATOM 1612 O O . LEU A 1 210 ? 0.075 -6.128 21.126 1.00 83.19 210 LEU A O 1
ATOM 1616 N N . GLY A 1 211 ? -0.124 -4.384 19.729 1.00 80.31 211 GLY A N 1
ATOM 1617 C CA . GLY A 1 211 ? -1.336 -3.852 20.357 1.00 80.31 211 GLY A CA 1
ATOM 1618 C C . GLY A 1 211 ? -2.471 -4.870 20.300 1.00 80.31 211 GLY A C 1
ATOM 1619 O O . GLY A 1 211 ? -3.028 -5.244 21.332 1.00 80.31 211 GLY A O 1
ATOM 1620 N N . ARG A 1 212 ? -2.718 -5.427 19.111 1.00 80.38 212 ARG A N 1
ATOM 1621 C CA . ARG A 1 212 ? -3.754 -6.443 18.899 1.00 80.38 212 ARG A CA 1
ATOM 1622 C C . ARG A 1 212 ? -3.545 -7.692 19.759 1.00 80.38 212 ARG A C 1
ATOM 1624 O O . ARG A 1 212 ? -4.495 -8.146 20.387 1.00 80.38 212 ARG A O 1
ATOM 1631 N N . GLU A 1 213 ? -2.333 -8.244 19.802 1.00 82.69 213 GLU A N 1
ATOM 1632 C CA . GLU A 1 213 ? -2.027 -9.449 20.592 1.00 82.69 213 GLU A CA 1
ATOM 1633 C C . GLU A 1 213 ? -2.088 -9.207 22.104 1.00 82.69 213 GLU A C 1
ATOM 1635 O O . GLU A 1 213 ? -2.513 -10.081 22.857 1.00 82.69 213 GLU A O 1
ATOM 1640 N N . SER A 1 214 ? -1.697 -8.014 22.556 1.00 81.94 214 SER A N 1
ATOM 1641 C CA . SER A 1 214 ? -1.728 -7.644 23.976 1.00 81.94 214 SER A CA 1
ATOM 1642 C C . SER A 1 214 ? -3.106 -7.189 24.470 1.00 81.94 214 SER A C 1
ATOM 1644 O O . SER A 1 214 ? -3.278 -6.980 25.671 1.00 81.94 214 SER A O 1
ATOM 1646 N N . GLY A 1 215 ? -4.083 -7.016 23.573 1.00 78.25 215 GLY A N 1
ATOM 1647 C CA . GLY A 1 215 ? -5.385 -6.422 23.890 1.00 78.25 215 GLY A CA 1
ATOM 1648 C C . GLY A 1 215 ? -5.315 -4.923 24.209 1.00 78.25 215 GLY A C 1
ATOM 1649 O O . GLY A 1 215 ? -6.269 -4.365 24.751 1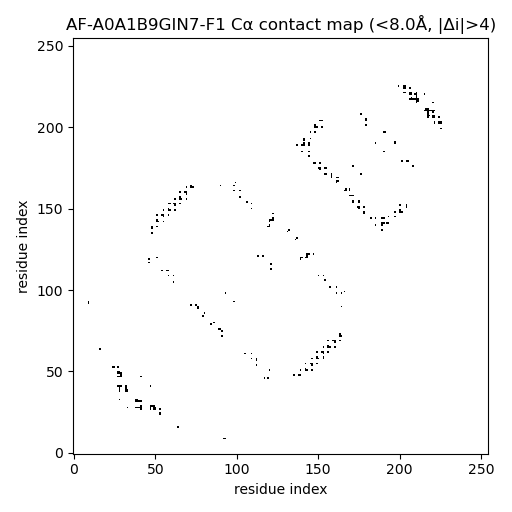.00 78.25 215 GLY A O 1
ATOM 1650 N N . THR A 1 216 ? -4.193 -4.274 23.892 1.00 81.00 216 THR A N 1
ATOM 1651 C CA . THR A 1 216 ? -3.999 -2.828 24.048 1.00 81.00 216 THR A CA 1
ATOM 1652 C C . THR A 1 216 ? -4.451 -2.121 22.777 1.00 81.00 216 THR A C 1
ATOM 1654 O O . THR A 1 216 ? -4.253 -2.639 21.681 1.00 8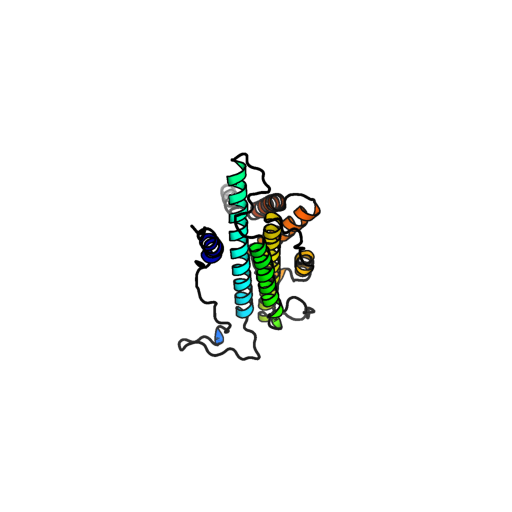1.00 216 THR A O 1
ATOM 1657 N N . ASP A 1 217 ? -5.024 -0.922 22.902 1.00 75.88 217 ASP A N 1
ATOM 1658 C CA . ASP A 1 217 ? -5.374 -0.101 21.739 1.00 75.88 217 ASP A CA 1
ATOM 1659 C C . ASP A 1 217 ? -4.140 0.091 20.822 1.00 75.88 217 ASP A C 1
ATOM 1661 O O . ASP A 1 217 ? -3.147 0.696 21.256 1.00 75.88 217 ASP A O 1
ATOM 1665 N N . PRO A 1 218 ? -4.177 -0.410 19.569 1.00 75.31 218 PRO A N 1
ATOM 1666 C CA . PRO A 1 218 ? -3.079 -0.276 18.617 1.00 75.31 218 PRO A CA 1
ATOM 1667 C C . PRO A 1 218 ? -2.627 1.172 18.408 1.00 75.31 218 PRO A C 1
ATOM 1669 O O . PRO A 1 218 ? -1.432 1.415 18.240 1.00 75.31 218 PRO A O 1
ATOM 1672 N N . ASP A 1 219 ? -3.538 2.148 18.486 1.00 72.62 219 ASP A N 1
ATOM 1673 C CA . ASP A 1 219 ? -3.206 3.567 18.306 1.00 72.62 219 ASP A CA 1
ATOM 1674 C C . ASP A 1 219 ? -2.275 4.086 19.419 1.00 72.62 219 ASP A C 1
ATOM 1676 O O . ASP A 1 219 ? -1.440 4.971 19.184 1.00 72.62 219 ASP A O 1
ATOM 1680 N N . VAL A 1 220 ? -2.389 3.533 20.631 1.00 77.44 220 VAL A N 1
ATOM 1681 C CA . VAL A 1 220 ? -1.532 3.878 21.776 1.00 77.44 220 VAL A CA 1
ATOM 1682 C C . VAL A 1 220 ? -0.137 3.295 21.577 1.00 77.44 220 VAL A C 1
ATOM 1684 O O . VAL A 1 220 ? 0.848 4.035 21.629 1.00 77.44 220 VAL A O 1
ATOM 1687 N N . VAL A 1 221 ? -0.055 2.000 21.261 1.00 81.00 221 VAL A N 1
ATOM 1688 C CA . VAL A 1 221 ? 1.223 1.298 21.053 1.00 81.00 221 VAL A CA 1
ATOM 1689 C C . VAL A 1 221 ? 1.988 1.897 19.871 1.00 81.00 221 VAL A C 1
ATOM 1691 O O . VAL A 1 221 ? 3.188 2.155 19.972 1.00 81.00 221 VAL A O 1
ATOM 1694 N N . CYS A 1 222 ? 1.298 2.210 18.770 1.00 78.00 222 CYS A N 1
ATOM 1695 C CA . CYS A 1 222 ? 1.889 2.882 17.612 1.00 78.00 222 CYS A CA 1
ATOM 1696 C C . CYS A 1 222 ? 2.488 4.242 17.978 1.00 78.00 222 CYS A C 1
ATOM 1698 O O . CYS A 1 222 ? 3.593 4.567 17.542 1.00 78.00 222 CYS A O 1
ATOM 1700 N N . ARG A 1 223 ? 1.798 5.044 18.795 1.00 79.00 223 ARG A N 1
ATOM 1701 C CA . ARG A 1 223 ? 2.292 6.365 19.212 1.00 79.00 223 ARG A CA 1
ATOM 1702 C C . ARG A 1 223 ? 3.550 6.262 20.068 1.00 79.00 223 ARG A C 1
ATOM 1704 O O . ARG A 1 223 ? 4.481 7.044 19.875 1.00 79.00 223 ARG A O 1
ATOM 1711 N N . GLU A 1 224 ? 3.586 5.306 20.989 1.00 79.81 224 GLU A N 1
ATOM 1712 C CA . GLU A 1 224 ? 4.756 5.051 21.832 1.00 79.81 224 GLU A CA 1
ATOM 1713 C C . GLU A 1 224 ? 5.943 4.555 21.003 1.00 79.81 224 GLU A C 1
ATOM 1715 O O . GLU A 1 224 ? 7.039 5.110 21.103 1.00 79.81 224 GLU A O 1
ATOM 1720 N N . ALA A 1 225 ? 5.717 3.588 20.112 1.00 78.81 225 ALA A N 1
ATOM 1721 C CA . ALA A 1 225 ? 6.751 3.058 19.229 1.00 78.81 225 ALA A CA 1
ATOM 1722 C C . ALA A 1 225 ? 7.345 4.147 18.319 1.00 78.81 225 ALA A C 1
ATOM 1724 O O . ALA A 1 225 ? 8.566 4.274 18.205 1.00 78.81 225 ALA A O 1
ATOM 1725 N N . LEU A 1 226 ? 6.499 4.990 17.718 1.00 75.50 226 LEU A N 1
ATOM 1726 C CA . LEU A 1 226 ? 6.946 6.096 16.866 1.00 75.50 226 LEU A CA 1
ATOM 1727 C C . LEU A 1 226 ? 7.696 7.182 17.649 1.00 75.50 226 LEU A C 1
ATOM 1729 O O . LEU A 1 226 ? 8.652 7.752 17.122 1.00 75.50 226 LEU A O 1
ATOM 1733 N N . SER A 1 227 ? 7.309 7.453 18.899 1.00 78.62 227 SER A N 1
ATOM 1734 C CA . SER A 1 227 ? 8.032 8.371 19.792 1.00 78.62 227 SER A CA 1
ATOM 1735 C C . SER A 1 227 ? 9.462 7.888 20.057 1.00 78.62 227 SER A C 1
ATOM 1737 O O . SER A 1 227 ? 10.414 8.664 19.948 1.00 78.62 227 SER A O 1
ATOM 1739 N N . ILE A 1 228 ? 9.633 6.586 20.313 1.00 77.75 228 ILE A N 1
ATOM 1740 C CA . ILE A 1 228 ? 10.947 5.967 20.531 1.00 77.75 228 ILE A CA 1
ATOM 1741 C C . ILE A 1 228 ? 11.813 6.097 19.275 1.00 77.75 228 ILE A C 1
ATOM 1743 O O . ILE A 1 228 ? 12.947 6.566 19.360 1.00 77.75 228 ILE A O 1
ATOM 1747 N N . VAL A 1 229 ? 11.277 5.761 18.102 1.00 71.25 229 VAL A N 1
ATOM 1748 C CA . VAL A 1 229 ? 12.024 5.841 16.834 1.00 71.25 229 VAL A CA 1
ATOM 1749 C C . VAL A 1 229 ? 12.398 7.286 16.492 1.00 71.25 229 VAL A C 1
ATOM 1751 O O . VAL A 1 229 ? 13.542 7.560 16.137 1.00 71.25 229 VAL A O 1
ATOM 1754 N N . SER A 1 230 ? 11.482 8.233 16.699 1.00 71.50 230 SER A N 1
ATOM 1755 C CA . SER A 1 230 ? 11.739 9.661 16.458 1.00 71.50 230 SER A CA 1
ATOM 1756 C C . SER A 1 230 ? 12.788 10.237 17.414 1.00 71.50 230 SER A C 1
ATOM 1758 O O . SER A 1 230 ? 13.533 11.142 17.045 1.00 71.50 230 SER A O 1
ATOM 1760 N N . SER A 1 231 ? 12.880 9.710 18.640 1.00 69.44 231 SER A N 1
ATOM 1761 C CA . SER A 1 231 ? 13.903 10.118 19.611 1.00 69.44 231 SER A CA 1
ATOM 1762 C C . SER A 1 231 ? 15.312 9.617 19.264 1.00 69.44 231 SER A C 1
ATOM 1764 O O . SER A 1 231 ? 16.294 10.204 19.717 1.00 69.44 231 SER A O 1
ATOM 1766 N N . GLN A 1 232 ? 15.422 8.575 18.432 1.00 60.22 232 GLN A N 1
ATOM 1767 C CA . GLN A 1 232 ? 16.698 8.011 17.980 1.00 60.22 232 GLN A CA 1
ATOM 1768 C C . GLN A 1 232 ? 17.250 8.678 16.709 1.00 60.22 232 GLN A C 1
ATOM 1770 O O . GLN A 1 232 ? 18.460 8.649 16.501 1.00 60.22 232 GLN A O 1
ATOM 1775 N N . ASP A 1 233 ? 16.409 9.337 15.902 1.00 57.78 233 ASP A N 1
ATOM 1776 C CA . ASP A 1 233 ? 16.828 10.085 14.699 1.00 57.78 233 ASP A CA 1
ATOM 1777 C C . ASP A 1 233 ? 17.454 11.470 15.028 1.00 57.78 233 ASP A C 1
ATOM 1779 O O . ASP A 1 233 ? 17.830 12.229 14.130 1.00 57.78 233 ASP A O 1
ATOM 1783 N N . VAL A 1 234 ? 17.636 11.810 16.315 1.00 48.25 234 VAL A N 1
ATOM 1784 C CA . VAL A 1 234 ? 18.411 12.987 16.742 1.00 48.25 234 VAL A CA 1
ATOM 1785 C C . VAL A 1 234 ? 19.905 12.697 16.575 1.00 48.25 234 VAL A C 1
ATOM 1787 O O . VAL A 1 234 ? 20.606 12.319 17.515 1.00 48.25 234 VAL A O 1
ATOM 1790 N N . HIS A 1 235 ? 20.422 12.909 15.365 1.00 44.03 235 HIS A N 1
ATOM 1791 C CA . HIS A 1 235 ? 21.863 13.042 15.174 1.00 44.03 235 HIS A CA 1
ATOM 1792 C C . HIS A 1 235 ? 22.388 14.208 16.034 1.00 44.03 235 HIS A C 1
ATOM 1794 O O . HIS A 1 235 ? 21.815 15.303 15.995 1.00 44.03 235 HIS A O 1
ATOM 1800 N N . PRO A 1 236 ? 23.492 14.030 16.785 1.00 39.78 236 PRO A N 1
ATOM 1801 C CA . PRO A 1 236 ? 24.146 15.144 17.450 1.00 39.78 236 PRO A CA 1
ATOM 1802 C C . PRO A 1 236 ? 24.594 16.151 16.388 1.00 39.78 236 PRO A C 1
ATOM 1804 O O . PRO A 1 236 ? 25.294 15.804 15.435 1.00 39.78 236 PRO A O 1
ATOM 1807 N N . THR A 1 237 ? 24.192 17.409 16.549 1.00 36.75 237 THR A N 1
ATOM 1808 C CA . THR A 1 237 ? 24.728 18.521 15.764 1.00 36.75 237 THR A CA 1
ATOM 1809 C C . THR A 1 237 ? 26.260 18.495 15.830 1.00 36.75 237 THR A C 1
ATOM 1811 O O . THR A 1 237 ? 26.822 18.409 16.928 1.00 36.75 237 THR A O 1
ATOM 1814 N N . PRO A 1 238 ? 26.979 18.597 14.696 1.00 43.59 238 PRO A N 1
ATOM 1815 C CA . PRO A 1 238 ? 28.433 18.667 14.690 1.00 43.59 238 PRO A CA 1
ATOM 1816 C C . PRO A 1 238 ? 28.880 20.078 15.096 1.00 43.59 238 PRO A C 1
ATOM 1818 O O . PRO A 1 238 ? 29.451 20.825 14.313 1.00 43.59 238 PRO A O 1
ATOM 1821 N N . THR A 1 239 ? 28.614 20.469 16.338 1.00 50.22 239 THR A N 1
ATOM 1822 C CA . THR A 1 239 ? 29.115 21.714 16.928 1.00 50.22 239 THR A CA 1
ATOM 1823 C C . THR A 1 239 ? 29.354 21.530 18.420 1.00 50.22 239 THR A C 1
ATOM 1825 O O . THR A 1 239 ? 28.595 22.030 19.243 1.00 50.22 239 THR A O 1
ATOM 1828 N N . SER A 1 240 ? 30.446 20.853 18.784 1.00 42.84 240 SER A N 1
ATOM 1829 C CA . SER A 1 240 ? 31.147 21.156 20.048 1.00 42.84 240 SER A CA 1
ATOM 1830 C C . SER A 1 240 ? 32.604 20.676 20.125 1.00 42.84 240 SER A C 1
ATOM 1832 O O . SER A 1 240 ? 33.344 21.172 20.971 1.00 42.84 240 SER A O 1
ATOM 1834 N N . PHE A 1 241 ? 33.089 19.827 19.211 1.00 41.19 241 PHE A N 1
ATOM 1835 C CA . PHE A 1 241 ? 34.481 19.343 19.262 1.00 41.19 241 PHE A CA 1
ATOM 1836 C C . PHE A 1 241 ? 35.549 20.271 18.650 1.00 41.19 241 PHE A C 1
ATOM 1838 O O . PHE A 1 241 ? 36.724 19.927 18.653 1.00 41.19 241 PHE A O 1
ATOM 1845 N N . ALA A 1 242 ? 35.191 21.481 18.203 1.00 42.41 242 ALA A N 1
ATOM 1846 C CA . ALA A 1 242 ? 36.140 22.452 17.635 1.00 42.41 242 ALA A CA 1
ATOM 1847 C C . ALA A 1 242 ? 36.456 23.661 18.546 1.00 42.41 242 ALA A C 1
ATOM 1849 O O . ALA A 1 242 ? 36.951 24.680 18.069 1.00 42.41 242 ALA A O 1
ATOM 1850 N N . LYS A 1 243 ? 36.181 23.590 19.860 1.00 42.19 243 LYS A N 1
ATOM 1851 C CA . LYS A 1 243 ? 36.556 24.655 20.823 1.00 42.19 243 LYS A CA 1
ATOM 1852 C C . LYS A 1 243 ? 37.366 24.199 22.045 1.00 42.19 243 LYS A C 1
ATOM 1854 O O . LYS A 1 243 ? 37.621 25.004 22.934 1.00 42.19 243 LYS A O 1
ATOM 1859 N N . ARG A 1 244 ? 37.852 22.955 22.074 1.00 40.94 244 ARG A N 1
ATOM 1860 C CA . ARG A 1 244 ? 38.855 22.489 23.053 1.00 40.94 244 ARG A CA 1
ATOM 1861 C C . ARG A 1 244 ? 40.003 21.796 22.328 1.00 40.94 244 ARG A C 1
ATOM 1863 O O . ARG A 1 244 ? 40.063 20.579 22.269 1.00 40.94 244 ARG A O 1
ATOM 1870 N N . GLY A 1 245 ? 40.866 22.591 21.710 1.00 37.94 245 GLY A N 1
ATOM 1871 C CA . GLY A 1 245 ? 42.054 22.080 21.019 1.00 37.94 245 GLY A CA 1
ATOM 1872 C C . GLY A 1 245 ? 42.932 23.151 20.372 1.00 37.94 245 GLY A C 1
ATOM 1873 O O . GLY A 1 245 ? 43.783 22.824 19.560 1.00 37.94 245 GLY A O 1
ATOM 1874 N N . LEU A 1 246 ? 42.715 24.433 20.691 1.00 39.62 246 LEU A N 1
ATOM 1875 C CA . LEU A 1 246 ? 43.487 25.550 20.129 1.00 39.62 246 LEU A CA 1
ATOM 1876 C C . LEU A 1 246 ? 43.816 26.634 21.170 1.00 39.62 246 LEU A C 1
ATOM 1878 O O . LEU A 1 246 ? 44.069 27.782 20.818 1.00 39.62 246 LEU A O 1
ATOM 1882 N N . ALA A 1 247 ? 43.816 26.262 22.453 1.00 42.09 247 ALA A N 1
ATOM 1883 C CA . ALA A 1 247 ? 44.196 27.140 23.559 1.00 42.09 247 ALA A CA 1
ATOM 1884 C C . ALA A 1 247 ? 45.375 26.603 24.394 1.00 42.09 247 ALA A C 1
ATOM 1886 O O . ALA A 1 247 ? 45.670 27.194 25.420 1.00 42.09 247 ALA A O 1
ATOM 1887 N N . ASP A 1 248 ? 46.050 25.528 23.960 1.00 43.81 248 ASP A N 1
ATOM 1888 C CA . ASP A 1 248 ? 47.049 24.831 24.796 1.00 43.81 248 ASP A CA 1
ATOM 1889 C C . ASP A 1 248 ? 48.358 24.468 24.057 1.00 43.81 248 ASP A C 1
ATOM 1891 O O . ASP A 1 248 ? 49.030 23.496 24.376 1.00 43.81 248 ASP A O 1
ATOM 1895 N N . MET A 1 249 ? 48.733 25.242 23.029 1.00 39.66 249 MET A N 1
ATOM 1896 C CA . MET A 1 249 ? 50.052 25.139 22.364 1.00 39.66 249 MET A CA 1
ATOM 1897 C C . MET A 1 249 ? 50.655 26.519 22.061 1.00 39.66 249 MET A C 1
ATOM 1899 O O . MET A 1 249 ? 51.180 26.785 20.980 1.00 39.66 249 MET A O 1
ATOM 1903 N N . ARG A 1 250 ? 50.572 27.429 23.029 1.00 44.03 250 ARG A N 1
ATOM 1904 C CA . ARG A 1 250 ? 51.453 28.599 23.100 1.00 44.03 250 ARG A CA 1
ATOM 1905 C C . ARG A 1 250 ? 51.963 28.688 24.521 1.00 44.03 250 ARG A C 1
ATOM 1907 O O . ARG A 1 250 ? 51.398 29.439 25.293 1.00 44.03 250 ARG A O 1
ATOM 1914 N N . ASP A 1 251 ? 52.916 27.823 24.833 1.00 49.50 251 ASP A N 1
ATOM 1915 C CA . ASP A 1 251 ? 53.944 27.986 25.861 1.00 49.50 251 ASP A CA 1
ATOM 1916 C C . ASP A 1 251 ? 54.717 26.665 25.911 1.00 49.50 251 ASP A C 1
ATOM 1918 O O . ASP A 1 251 ? 54.241 25.702 26.495 1.00 49.50 251 ASP A O 1
ATOM 1922 N N . ILE A 1 252 ? 55.837 26.602 25.183 1.00 44.16 252 ILE A N 1
ATOM 1923 C CA . ILE A 1 252 ? 57.074 25.849 25.475 1.00 44.16 252 ILE A CA 1
ATOM 1924 C C . ILE A 1 252 ? 58.119 26.334 24.441 1.00 44.16 252 ILE A C 1
ATOM 1926 O O . ILE A 1 252 ? 58.087 25.960 23.272 1.00 44.16 252 ILE A O 1
ATOM 1930 N N . GLU A 1 253 ? 58.898 27.318 24.905 1.00 37.06 253 GLU A N 1
ATOM 1931 C CA . GLU A 1 253 ? 60.342 27.614 24.742 1.00 37.06 253 GLU A CA 1
ATOM 1932 C C . GLU A 1 253 ? 61.031 27.388 23.373 1.00 37.06 253 GLU A C 1
ATOM 1934 O O . GLU A 1 253 ? 60.946 26.326 22.773 1.00 37.06 253 GLU A O 1
ATOM 1939 N N . LEU A 1 254 ? 61.673 28.394 22.754 1.00 39.66 254 LEU A N 1
ATOM 1940 C CA . LEU A 1 254 ? 62.992 28.979 23.094 1.00 39.66 254 LEU A CA 1
ATOM 1941 C C . LEU A 1 254 ? 64.095 27.924 23.299 1.00 39.66 254 LEU A C 1
ATOM 1943 O O . LEU A 1 254 ? 64.257 27.387 24.389 1.00 39.66 254 LEU A O 1
ATOM 1947 N N . GLY A 1 255 ? 64.889 27.716 22.243 1.00 34.88 255 GLY A N 1
ATOM 1948 C CA . GLY A 1 255 ? 66.097 26.890 22.207 1.00 34.88 255 GLY A CA 1
ATOM 1949 C C . GLY A 1 255 ? 66.582 26.693 20.782 1.00 34.88 255 GLY A C 1
ATOM 1950 O O . GLY A 1 255 ? 66.080 25.751 20.137 1.00 34.88 255 GLY A O 1
#

Mean predicted aligned error: 13.56 Å

Foldseek 3Di:
DDPPPPPVVLCVVLVVLVVPPPDDQDDQAAPVQQDPVGGDDHPPVDGRLCLLVSLLVQLVSLLVSLLVLLVVLVVQLVVCVVPPDDSPPPPPVNDPVNLVVSLVVSVVSLVCSQVPDDPLQNLPDDPDPVPPPDPSSLSSLLSNLSSLLSSLSSLLSSCSSCVSSVNPVDDRDPSNLCSVVSCVVRDPVSQCVNPPVSVLSSLLSVLQNVCVVVVHDSVVSSVVSVVVVVVVPPDPDPPDPPPPDPPPPPDDDDD

pLDDT: mean 72.59, std 17.68, range [34.5, 93.69]

Organism: NCBI:txid1296120

Radius of gyration: 25.1 Å; Cα contacts (8 Å, |Δi|>4): 178; chains: 1; bounding box: 112×47×56 Å